Protein AF-A0AA88YNA5-F1 (afdb_monomer)

pLDDT: mean 71.77, std 23.87, range [19.94, 98.62]

Organism: Pinctada imbricata (NCBI:txid66713)

Structure (mmCIF, N/CA/C/O backbone):
data_AF-A0AA88YNA5-F1
#
_entry.id   AF-A0AA88YNA5-F1
#
loop_
_atom_site.group_PDB
_atom_site.id
_atom_site.type_symbol
_atom_site.label_atom_id
_atom_site.label_alt_id
_atom_site.label_comp_id
_atom_site.label_asym_id
_atom_site.label_entity_id
_atom_site.label_seq_id
_atom_site.pdbx_PDB_ins_code
_atom_site.Cartn_x
_atom_site.Cartn_y
_atom_site.Cartn_z
_atom_site.occupancy
_atom_site.B_iso_or_equiv
_atom_site.auth_seq_id
_atom_site.auth_comp_id
_atom_site.auth_asym_id
_atom_site.auth_atom_id
_atom_site.pdbx_PDB_model_num
ATOM 1 N N . MET A 1 1 ? 11.131 -9.765 -14.349 1.00 82.31 1 MET A N 1
ATOM 2 C CA . MET A 1 1 ? 10.048 -9.522 -15.339 1.00 82.31 1 MET A CA 1
ATOM 3 C C . MET A 1 1 ? 10.168 -10.307 -16.651 1.00 82.31 1 MET A C 1
ATOM 5 O O . MET A 1 1 ? 9.133 -10.690 -17.174 1.00 82.31 1 MET A O 1
ATOM 9 N N . THR A 1 2 ? 11.367 -10.579 -17.189 1.00 85.88 2 THR A N 1
ATOM 10 C CA . THR A 1 2 ? 11.556 -11.360 -18.441 1.00 85.88 2 THR A CA 1
ATOM 11 C C . THR A 1 2 ? 11.736 -12.868 -18.242 1.00 85.88 2 THR A C 1
ATOM 13 O O . THR A 1 2 ? 11.937 -13.587 -19.220 1.00 85.88 2 THR A O 1
ATOM 16 N N . GLY A 1 3 ? 11.800 -13.347 -16.989 1.00 83.00 3 GLY A N 1
ATOM 17 C CA . GLY A 1 3 ? 12.054 -14.764 -16.680 1.00 83.00 3 GLY A CA 1
ATOM 18 C C . GLY A 1 3 ? 13.439 -15.257 -17.119 1.00 83.00 3 GLY A C 1
ATOM 19 O O . GLY A 1 3 ? 13.710 -16.460 -17.133 1.00 83.00 3 GLY A O 1
ATOM 20 N N . ARG A 1 4 ? 14.334 -14.334 -17.484 1.00 85.88 4 ARG A N 1
ATOM 21 C CA . ARG A 1 4 ? 15.677 -14.601 -18.005 1.00 85.88 4 ARG A CA 1
ATOM 22 C C . ARG A 1 4 ? 16.728 -13.975 -17.102 1.00 85.88 4 ARG A C 1
ATOM 24 O O . ARG A 1 4 ? 16.476 -12.987 -16.419 1.00 85.88 4 ARG A O 1
ATOM 31 N N . TYR A 1 5 ? 17.928 -14.548 -17.121 1.00 88.12 5 TYR A N 1
ATOM 32 C CA . TYR A 1 5 ? 19.068 -13.940 -16.445 1.00 88.12 5 TYR A CA 1
ATOM 33 C C . TYR A 1 5 ? 19.431 -12.586 -17.080 1.00 88.12 5 TYR A C 1
ATOM 35 O O . TYR A 1 5 ? 19.379 -12.483 -18.309 1.00 88.12 5 TYR A O 1
ATOM 43 N N . PRO A 1 6 ? 19.893 -11.590 -16.298 1.00 88.19 6 PRO A N 1
ATOM 44 C CA . PRO A 1 6 ? 20.268 -10.277 -16.829 1.00 88.19 6 PRO A CA 1
ATOM 45 C C . PRO A 1 6 ? 21.300 -10.338 -17.965 1.00 88.19 6 PRO A C 1
ATOM 47 O O . PRO A 1 6 ? 21.154 -9.642 -18.965 1.00 88.19 6 PRO A O 1
ATOM 50 N N . HIS A 1 7 ? 22.277 -11.251 -17.887 1.00 92.75 7 HIS A N 1
ATOM 51 C CA . HIS A 1 7 ? 23.283 -11.435 -18.943 1.00 92.75 7 HIS A CA 1
ATOM 52 C C . HIS A 1 7 ? 22.719 -11.974 -20.268 1.00 92.75 7 HIS A C 1
ATOM 54 O O . HIS A 1 7 ? 23.361 -11.855 -21.304 1.00 92.75 7 HIS A O 1
ATOM 60 N N . LYS A 1 8 ? 21.519 -12.571 -20.263 1.00 93.81 8 LYS A N 1
ATOM 61 C CA . LYS A 1 8 ? 20.831 -13.024 -21.485 1.00 93.81 8 LYS A CA 1
ATOM 62 C C . LYS A 1 8 ? 20.034 -11.913 -22.164 1.00 93.81 8 LYS A C 1
ATOM 64 O O . LYS A 1 8 ? 19.585 -12.109 -23.287 1.00 93.81 8 LYS A O 1
ATOM 69 N N . VAL A 1 9 ? 19.843 -10.783 -21.485 1.00 92.56 9 VAL A N 1
ATOM 70 C CA . VAL A 1 9 ? 19.123 -9.613 -22.008 1.00 92.56 9 VAL A CA 1
ATOM 71 C C . VAL A 1 9 ? 20.016 -8.369 -22.090 1.00 92.56 9 VAL A C 1
ATOM 73 O O . VAL A 1 9 ? 19.511 -7.280 -22.328 1.00 92.56 9 VAL A O 1
ATOM 76 N N . GLY A 1 10 ? 21.332 -8.522 -21.889 1.00 93.50 10 GLY A N 1
ATOM 77 C CA . GLY A 1 10 ? 22.312 -7.435 -21.992 1.00 93.50 10 GLY A CA 1
ATOM 78 C C . GLY A 1 10 ? 22.381 -6.492 -20.784 1.00 93.50 10 GLY A C 1
ATOM 79 O O . GLY A 1 10 ? 22.943 -5.410 -20.899 1.00 93.50 10 GLY A O 1
ATOM 80 N N . LEU A 1 11 ? 21.829 -6.879 -19.627 1.00 93.75 11 LEU A N 1
ATOM 81 C CA . LEU A 1 11 ? 21.723 -6.035 -18.424 1.00 93.75 11 LEU A CA 1
ATOM 82 C C . LEU A 1 11 ? 22.537 -6.571 -17.233 1.00 93.75 11 LEU A C 1
ATOM 84 O O . LEU A 1 11 ? 22.141 -6.441 -16.080 1.00 93.75 11 LEU A O 1
ATOM 88 N N . GLN A 1 12 ? 23.676 -7.218 -17.488 1.00 93.00 12 GLN A N 1
ATOM 89 C CA . GLN A 1 12 ? 24.546 -7.762 -16.434 1.00 93.00 12 GLN A CA 1
ATOM 90 C C . GLN A 1 12 ? 25.317 -6.704 -15.628 1.00 93.00 12 GLN A C 1
ATOM 92 O O . GLN A 1 12 ? 25.790 -7.009 -14.534 1.00 93.00 12 GLN A O 1
ATOM 97 N N . HIS A 1 13 ? 25.497 -5.492 -16.162 1.00 90.81 13 HIS A N 1
ATOM 98 C CA . HIS A 1 13 ? 26.358 -4.480 -15.553 1.00 90.81 13 HIS A CA 1
ATOM 99 C C . HIS A 1 13 ? 25.554 -3.375 -14.868 1.00 90.81 13 HIS A C 1
ATOM 101 O O . HIS A 1 13 ? 24.982 -2.519 -15.539 1.00 90.81 13 HIS A O 1
ATOM 107 N N . LYS A 1 14 ? 25.603 -3.357 -13.528 1.00 89.19 14 LYS A N 1
ATOM 108 C CA . LYS A 1 14 ? 24.951 -2.353 -12.668 1.00 89.19 14 LYS A CA 1
ATOM 109 C C . LYS A 1 14 ? 23.457 -2.178 -13.001 1.00 89.19 14 LYS A C 1
ATOM 111 O O . LYS A 1 14 ? 22.834 -3.029 -13.627 1.00 89.19 14 LYS A O 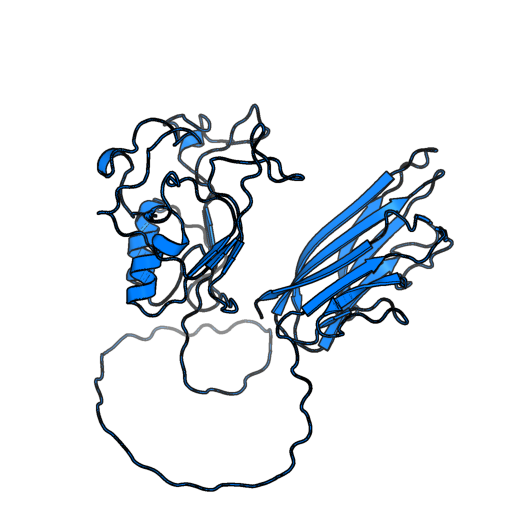1
ATOM 116 N N . THR A 1 15 ? 22.855 -1.118 -12.477 1.00 89.06 15 THR A N 1
ATOM 117 C CA . THR A 1 15 ? 21.469 -0.736 -12.751 1.00 89.06 15 THR A CA 1
ATOM 118 C C . THR A 1 15 ? 21.411 0.378 -13.786 1.00 89.06 15 THR A C 1
ATOM 120 O O . THR A 1 15 ? 22.372 1.129 -13.936 1.00 89.06 15 THR A O 1
ATOM 123 N N . ILE A 1 16 ? 20.257 0.528 -14.434 1.00 88.88 16 ILE A N 1
ATOM 124 C CA . ILE A 1 16 ? 19.986 1.626 -15.365 1.00 88.88 16 ILE A CA 1
ATOM 125 C C . ILE A 1 16 ? 19.917 2.944 -14.578 1.00 88.88 16 ILE A C 1
ATOM 127 O O . ILE A 1 16 ? 19.168 3.046 -13.606 1.00 88.88 16 ILE A O 1
ATOM 131 N N . SER A 1 17 ? 20.707 3.939 -14.968 1.00 83.75 17 SER A N 1
ATOM 132 C CA . SER A 1 17 ? 20.627 5.306 -14.437 1.00 83.75 17 SER A CA 1
ATOM 133 C C . SER A 1 17 ? 19.613 6.142 -15.219 1.00 83.75 17 SER A C 1
ATOM 135 O O . SER A 1 17 ? 19.365 5.877 -16.391 1.00 83.75 17 SER A O 1
ATOM 137 N N . ALA A 1 18 ? 19.096 7.202 -14.594 1.00 77.69 18 ALA A N 1
ATOM 138 C CA . ALA A 1 18 ? 18.082 8.098 -15.165 1.00 77.69 18 ALA A CA 1
ATOM 139 C C . ALA A 1 18 ? 18.404 8.611 -16.581 1.00 77.69 18 ALA A C 1
ATOM 141 O O . ALA A 1 18 ? 17.527 8.725 -17.427 1.00 77.69 18 ALA A O 1
ATOM 142 N N . THR A 1 19 ? 19.675 8.932 -16.821 1.00 80.75 19 THR A N 1
ATOM 143 C CA . THR A 1 19 ? 20.163 9.553 -18.059 1.00 80.75 19 THR A CA 1
ATOM 144 C C . THR A 1 19 ? 20.661 8.541 -19.090 1.00 80.75 19 THR A C 1
ATOM 146 O O . THR A 1 19 ? 21.131 8.933 -20.155 1.00 80.75 19 THR A O 1
ATOM 149 N N . GLN A 1 20 ? 20.607 7.241 -18.787 1.00 83.12 20 GLN A N 1
ATOM 150 C CA . GLN A 1 20 ? 21.076 6.208 -19.703 1.00 83.12 20 GLN A CA 1
ATOM 151 C C . GLN A 1 20 ? 19.953 5.781 -20.654 1.00 83.12 20 GLN A C 1
ATOM 153 O O . GLN A 1 20 ? 18.874 5.417 -20.184 1.00 83.12 20 GLN A O 1
ATOM 158 N N . PRO A 1 21 ? 20.210 5.693 -21.971 1.00 89.31 21 PRO A N 1
ATOM 159 C CA . PRO A 1 21 ? 19.265 5.130 -22.932 1.00 89.31 21 PRO A CA 1
ATOM 160 C C . PRO A 1 21 ? 19.274 3.588 -22.904 1.00 89.31 21 PRO A C 1
ATOM 162 O O . PRO A 1 21 ? 19.193 2.933 -23.941 1.00 89.31 21 PRO A O 1
ATOM 165 N N . ASN A 1 22 ? 19.400 2.998 -21.712 1.00 90.06 22 ASN A N 1
ATOM 166 C CA . ASN A 1 22 ? 19.421 1.554 -21.501 1.00 90.06 22 ASN A CA 1
ATOM 167 C C . ASN A 1 22 ? 18.047 1.088 -21.019 1.00 90.06 22 ASN A C 1
ATOM 169 O O . ASN A 1 22 ? 17.385 1.757 -20.227 1.00 90.06 22 ASN A O 1
ATOM 173 N N . TYR A 1 23 ? 17.625 -0.085 -21.476 1.00 93.44 23 TYR A N 1
ATOM 174 C CA . TYR A 1 23 ? 16.311 -0.643 -21.178 1.00 93.44 23 TYR A CA 1
ATOM 175 C C . TYR A 1 23 ? 16.306 -2.151 -21.395 1.00 93.44 23 TYR A C 1
ATOM 177 O O . TYR A 1 23 ? 17.190 -2.701 -22.051 1.00 93.44 23 TYR A O 1
ATOM 185 N N . VAL A 1 24 ? 15.292 -2.838 -20.866 1.00 94.00 24 VAL A N 1
ATOM 186 C CA . VAL A 1 24 ? 15.039 -4.233 -21.250 1.00 94.00 24 VAL A CA 1
ATOM 187 C C . VAL A 1 24 ? 14.653 -4.265 -22.733 1.00 94.00 24 VAL A C 1
ATOM 189 O O . VAL A 1 24 ? 13.604 -3.696 -23.059 1.00 94.00 24 VAL A O 1
ATOM 192 N N . PRO A 1 25 ? 15.422 -4.937 -23.619 1.00 94.50 25 PRO A N 1
ATOM 193 C CA . PRO A 1 25 ? 15.173 -4.905 -25.059 1.00 94.50 25 PRO A CA 1
ATOM 194 C C . PRO A 1 25 ? 13.739 -5.300 -25.424 1.00 94.50 25 PRO A C 1
ATOM 196 O O . PRO A 1 25 ? 13.172 -6.222 -24.831 1.00 94.50 25 PRO A O 1
ATOM 199 N N . LEU A 1 26 ? 13.161 -4.606 -26.408 1.00 92.88 26 LEU A N 1
ATOM 200 C CA . LEU A 1 26 ? 11.749 -4.736 -26.794 1.00 92.88 26 LEU A CA 1
ATOM 201 C C . LEU A 1 26 ? 11.378 -6.132 -27.316 1.00 92.88 26 LEU A C 1
ATOM 203 O O . LEU A 1 26 ? 10.234 -6.549 -27.180 1.00 92.88 26 LEU A O 1
ATOM 207 N N . GLN A 1 27 ? 12.351 -6.883 -27.839 1.00 94.12 27 GLN A N 1
ATOM 208 C CA . GLN A 1 27 ? 12.170 -8.275 -28.271 1.00 94.12 27 GLN A CA 1
ATOM 209 C C . GLN A 1 27 ? 11.846 -9.248 -27.123 1.00 94.12 27 GLN A C 1
ATOM 211 O O . GLN A 1 27 ? 11.464 -10.390 -27.371 1.00 94.12 27 GLN A O 1
ATOM 216 N N . PHE A 1 28 ? 12.052 -8.841 -25.864 1.00 92.81 28 PHE A N 1
ATOM 217 C CA . PHE A 1 28 ? 11.718 -9.657 -24.703 1.00 92.81 28 PHE A CA 1
ATOM 218 C C . PHE A 1 28 ? 10.380 -9.225 -24.116 1.00 92.81 28 PHE A C 1
ATOM 220 O O . PHE A 1 28 ? 10.262 -8.169 -23.481 1.00 92.81 28 PHE A O 1
ATOM 227 N N . ASP A 1 29 ? 9.395 -10.105 -24.270 1.00 90.00 29 ASP A N 1
ATOM 228 C CA . ASP A 1 29 ? 8.111 -9.968 -23.601 1.00 90.00 29 ASP A CA 1
ATOM 229 C C . ASP A 1 29 ? 8.288 -10.004 -22.081 1.00 90.00 29 ASP A C 1
ATOM 231 O O . ASP A 1 29 ? 9.020 -10.832 -21.520 1.00 90.00 29 ASP A O 1
ATOM 235 N N . LEU A 1 30 ? 7.587 -9.094 -21.411 1.00 90.00 30 LEU A N 1
ATOM 236 C CA . LEU A 1 30 ? 7.495 -9.076 -19.961 1.00 90.00 30 LEU A CA 1
ATOM 237 C C . LEU A 1 30 ? 6.310 -9.933 -19.516 1.00 90.00 30 LEU A C 1
ATOM 239 O O . LEU A 1 30 ? 5.348 -10.128 -20.257 1.00 90.00 30 LEU A O 1
ATOM 243 N N . LEU A 1 31 ? 6.375 -10.422 -18.282 1.00 84.75 31 LEU A N 1
ATOM 244 C CA . LEU A 1 31 ? 5.288 -11.164 -17.651 1.00 84.75 31 LEU A CA 1
ATOM 245 C C . LEU A 1 31 ? 3.887 -10.532 -17.820 1.00 84.75 31 LEU A C 1
ATOM 247 O O . LEU A 1 31 ? 3.013 -11.272 -18.259 1.00 84.75 31 LEU A O 1
ATOM 251 N N . PRO A 1 32 ? 3.638 -9.227 -17.578 1.00 84.75 32 PRO A N 1
ATOM 252 C CA . PRO A 1 32 ? 2.300 -8.645 -17.759 1.00 84.75 32 PRO A CA 1
ATOM 253 C C . PRO A 1 32 ? 1.748 -8.818 -19.181 1.00 84.75 32 PRO A C 1
ATOM 255 O O . PRO A 1 32 ? 0.600 -9.214 -19.340 1.00 84.75 32 PRO A O 1
ATOM 258 N N . LYS A 1 33 ? 2.577 -8.681 -20.225 1.00 87.50 33 LYS A N 1
ATOM 259 C CA . LYS A 1 33 ? 2.150 -8.958 -21.606 1.00 87.50 33 LYS A CA 1
ATOM 260 C C . LYS A 1 33 ? 1.693 -10.411 -21.783 1.00 87.50 33 LYS A C 1
ATOM 262 O O . LYS A 1 33 ? 0.668 -10.659 -22.407 1.00 87.50 33 LYS A O 1
ATOM 267 N N . LYS A 1 34 ? 2.420 -11.366 -21.194 1.00 83.94 34 LYS A N 1
ATOM 268 C CA . LYS A 1 34 ? 2.045 -12.790 -21.223 1.00 83.94 34 LYS A CA 1
ATOM 269 C C . LYS A 1 34 ? 0.792 -13.102 -20.410 1.00 83.94 34 LYS A C 1
ATOM 271 O O . LYS A 1 34 ? 0.030 -13.973 -20.803 1.00 83.94 34 LYS A O 1
ATOM 276 N N . LEU A 1 35 ? 0.554 -12.388 -19.315 1.00 78.25 35 LEU A N 1
ATOM 277 C CA . LEU A 1 35 ? -0.689 -12.502 -18.550 1.00 78.25 35 LEU A CA 1
ATOM 278 C C . LEU A 1 35 ? -1.876 -11.918 -19.324 1.00 78.25 35 LEU A C 1
ATOM 280 O O . LEU A 1 35 ? -2.947 -12.514 -19.348 1.00 78.25 35 LEU A O 1
ATOM 284 N N . LYS A 1 36 ? -1.681 -10.799 -20.023 1.00 77.81 36 LYS A N 1
ATOM 285 C CA . LYS A 1 36 ? -2.708 -10.190 -20.872 1.00 77.81 36 LYS A CA 1
ATOM 286 C C . LYS A 1 36 ? -3.134 -11.108 -22.022 1.00 77.81 36 LYS A C 1
ATOM 288 O O . LYS A 1 36 ? -4.320 -11.216 -22.303 1.00 77.81 36 LYS A O 1
ATOM 293 N N . GLU A 1 37 ? -2.195 -11.857 -22.611 1.00 84.44 37 GLU A N 1
ATOM 294 C CA . GLU A 1 37 ? -2.486 -12.944 -23.571 1.00 84.44 37 GLU A CA 1
ATOM 295 C C . GLU A 1 37 ? -3.365 -14.065 -22.966 1.00 84.44 37 GLU A C 1
ATOM 297 O O . GLU A 1 37 ? -3.953 -14.847 -23.706 1.00 84.44 37 GLU A O 1
ATOM 302 N N . GLN A 1 38 ? -3.459 -14.156 -21.634 1.00 77.81 38 GLN A N 1
ATOM 303 C CA . GLN A 1 38 ? -4.316 -15.086 -20.885 1.00 77.81 38 GLN A CA 1
ATOM 304 C C . GLN A 1 38 ? -5.542 -14.388 -20.255 1.00 77.81 38 GLN A C 1
ATOM 306 O O . GLN A 1 38 ? -6.138 -14.919 -19.318 1.00 77.81 38 GLN A O 1
ATOM 311 N N . ASN A 1 39 ? -5.924 -13.209 -20.764 1.00 77.75 39 ASN A N 1
ATOM 312 C CA . ASN A 1 39 ? -7.068 -12.402 -20.315 1.00 77.75 39 ASN A CA 1
ATOM 313 C C . ASN A 1 39 ? -6.979 -11.880 -18.869 1.00 77.75 39 ASN A C 1
ATOM 315 O O . ASN A 1 39 ? -8.001 -11.662 -18.221 1.00 77.75 39 ASN A O 1
ATOM 319 N N . TYR A 1 40 ? -5.770 -11.663 -18.350 1.00 69.44 40 TYR A N 1
ATOM 320 C CA . TYR A 1 40 ? -5.595 -10.921 -17.100 1.00 69.44 40 TYR A CA 1
ATOM 321 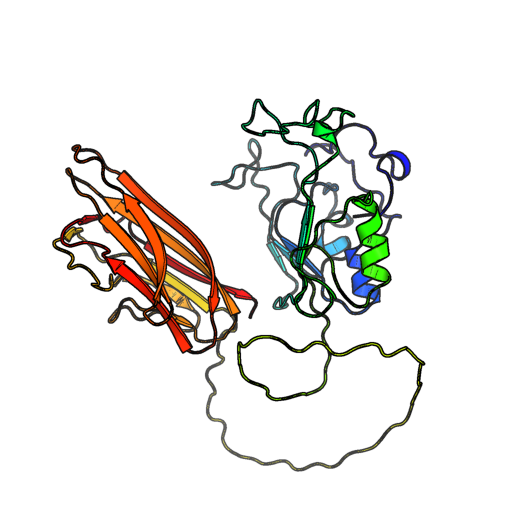C C . TYR A 1 40 ? -5.612 -9.416 -17.352 1.00 69.44 40 TYR A C 1
ATOM 323 O O . TYR A 1 40 ? -4.996 -8.938 -18.307 1.00 69.44 40 TYR A O 1
ATOM 331 N N . THR A 1 41 ? -6.222 -8.673 -16.430 1.00 70.81 41 THR A N 1
ATOM 332 C CA . THR A 1 41 ? -5.983 -7.232 -16.293 1.00 70.81 41 THR A CA 1
ATOM 333 C C . THR A 1 41 ? -4.761 -7.019 -15.409 1.00 70.81 41 THR A C 1
ATOM 335 O O . THR A 1 41 ? -4.621 -7.634 -14.349 1.00 70.81 41 THR A O 1
ATOM 338 N N . THR A 1 42 ? -3.842 -6.179 -15.864 1.00 72.00 42 THR A N 1
ATOM 339 C CA . THR A 1 42 ? -2.484 -6.088 -15.332 1.00 72.00 42 THR A CA 1
ATOM 340 C C . THR A 1 42 ? -2.188 -4.686 -14.835 1.00 72.00 42 THR A C 1
ATOM 342 O O . THR A 1 42 ? -2.329 -3.707 -15.558 1.00 72.00 42 THR A O 1
ATOM 345 N N . HIS A 1 43 ? -1.720 -4.565 -13.597 1.00 73.25 43 HIS A N 1
ATOM 346 C CA . HIS A 1 43 ? -1.480 -3.257 -12.997 1.00 73.25 43 HIS A CA 1
ATOM 347 C C . HIS A 1 43 ? -0.164 -3.232 -12.241 1.00 73.25 43 HIS A C 1
ATOM 349 O O . HIS A 1 43 ? 0.233 -4.222 -11.623 1.00 73.25 43 HIS A O 1
ATOM 355 N N . MET A 1 44 ? 0.507 -2.087 -12.269 1.00 73.88 44 MET A N 1
ATOM 356 C CA . MET A 1 44 ? 1.776 -1.907 -11.582 1.00 73.88 44 MET A CA 1
ATOM 357 C C . MET A 1 44 ? 1.754 -0.679 -10.678 1.00 73.88 44 MET A C 1
ATOM 359 O O . MET A 1 44 ? 1.388 0.414 -11.100 1.00 73.88 44 MET A O 1
ATOM 363 N N . ILE A 1 45 ? 2.200 -0.866 -9.436 1.00 73.56 45 ILE A N 1
ATOM 364 C CA . ILE A 1 45 ? 2.333 0.204 -8.450 1.00 73.56 45 ILE A CA 1
ATOM 365 C C . ILE A 1 45 ? 3.786 0.278 -7.976 1.00 73.56 45 ILE A C 1
ATOM 367 O O . ILE A 1 45 ? 4.389 -0.740 -7.628 1.00 73.56 45 ILE A O 1
ATOM 371 N N . GLY A 1 46 ? 4.336 1.489 -7.944 1.00 73.31 46 GLY A N 1
ATOM 372 C CA . GLY A 1 46 ? 5.669 1.791 -7.440 1.00 73.31 46 GLY A CA 1
ATOM 373 C C . GLY A 1 46 ? 6.749 1.799 -8.520 1.00 73.31 46 GLY A C 1
ATOM 374 O O . GLY A 1 46 ? 6.570 2.322 -9.616 1.00 73.31 46 GLY A O 1
ATOM 375 N N . LYS A 1 47 ? 7.917 1.263 -8.176 1.00 80.75 47 LYS A N 1
ATOM 376 C CA . LYS A 1 47 ? 9.157 1.415 -8.940 1.00 80.75 47 LYS A CA 1
ATOM 377 C C . LYS A 1 47 ? 9.198 0.572 -10.222 1.00 80.75 47 LYS A C 1
ATOM 379 O O . LYS A 1 47 ? 9.146 -0.653 -10.136 1.00 80.75 47 LYS A O 1
ATOM 384 N N . TRP A 1 48 ? 9.443 1.196 -11.378 1.00 87.38 48 TRP A N 1
ATOM 385 C CA . TRP A 1 48 ? 9.671 0.507 -12.663 1.00 87.38 48 TRP A CA 1
ATOM 386 C C . TRP A 1 48 ? 11.108 -0.002 -12.851 1.00 87.38 48 TRP A C 1
ATOM 388 O O . TRP A 1 48 ? 11.369 -1.202 -12.818 1.00 87.38 48 TRP A O 1
ATOM 398 N N . HIS A 1 49 ? 12.055 0.915 -13.058 1.00 91.81 49 HIS A N 1
ATOM 399 C CA . HIS A 1 49 ? 13.494 0.685 -13.222 1.00 91.81 49 HIS A CA 1
ATOM 400 C C . HIS A 1 49 ? 13.927 -0.279 -14.344 1.00 91.81 49 HIS A C 1
ATOM 402 O O . HIS A 1 49 ? 15.010 -0.859 -14.271 1.00 91.81 49 HIS A O 1
ATOM 408 N N . LEU A 1 50 ? 13.129 -0.423 -15.411 1.00 93.38 50 LEU A N 1
ATOM 409 C CA . LEU A 1 50 ? 13.473 -1.239 -16.594 1.00 93.38 50 LEU A CA 1
ATOM 410 C C . LEU A 1 50 ? 13.773 -0.417 -17.862 1.00 93.38 50 LEU A C 1
ATOM 412 O O . LEU A 1 50 ? 13.904 -0.987 -18.950 1.00 93.38 50 LEU A O 1
ATOM 416 N N . GLY A 1 51 ? 13.942 0.898 -17.697 1.00 89.31 51 GLY A N 1
ATOM 417 C CA . GLY A 1 51 ? 14.239 1.868 -18.752 1.00 89.31 51 GLY A CA 1
ATOM 418 C C . GLY A 1 51 ? 12.995 2.621 -19.225 1.00 89.31 51 GLY A C 1
ATOM 419 O O . GLY A 1 51 ? 11.909 2.054 -19.280 1.00 89.31 51 GLY A O 1
ATOM 420 N N . PHE A 1 52 ? 13.152 3.914 -19.516 1.00 87.75 52 PHE A N 1
ATOM 421 C CA . PHE A 1 52 ? 12.035 4.831 -19.800 1.00 87.75 52 PHE A CA 1
ATOM 422 C C . PHE A 1 52 ? 12.424 5.994 -20.731 1.00 87.75 52 PHE A C 1
ATOM 424 O O . PHE A 1 52 ? 11.719 6.993 -20.814 1.00 87.75 52 PHE A O 1
ATOM 431 N N . CYS A 1 53 ? 13.543 5.887 -21.456 1.00 84.25 53 CYS A N 1
ATOM 432 C CA . CYS A 1 53 ? 14.012 6.947 -22.359 1.00 84.25 53 CYS A CA 1
ATOM 433 C C . CYS A 1 53 ? 13.127 7.148 -23.610 1.00 84.25 53 CYS A C 1
ATOM 435 O O . CYS A 1 53 ? 13.412 8.014 -24.430 1.00 84.25 53 CYS A O 1
ATOM 437 N N . ASN A 1 54 ? 12.084 6.333 -23.777 1.00 83.88 54 ASN A N 1
ATOM 438 C CA . ASN A 1 54 ? 11.067 6.409 -24.820 1.00 83.88 54 ASN A CA 1
ATOM 439 C C . ASN A 1 54 ? 9.754 5.850 -24.243 1.00 83.88 54 ASN A C 1
ATOM 441 O O . ASN A 1 54 ? 9.792 4.901 -23.458 1.00 83.88 54 ASN A O 1
ATOM 445 N N . THR A 1 55 ? 8.612 6.404 -24.651 1.00 82.62 55 THR A N 1
ATOM 446 C CA . THR A 1 55 ? 7.269 5.937 -24.290 1.00 82.62 55 THR A CA 1
ATOM 447 C C . THR A 1 55 ? 7.094 4.432 -24.492 1.00 82.62 55 THR A C 1
ATOM 449 O O . THR A 1 55 ? 6.597 3.778 -23.591 1.00 82.62 55 THR A O 1
ATOM 452 N N . SER A 1 56 ? 7.614 3.828 -25.571 1.00 87.38 56 SER A N 1
ATOM 453 C CA . SER A 1 56 ? 7.509 2.368 -25.798 1.00 87.38 56 SER A CA 1
ATOM 454 C C . SER A 1 56 ? 8.186 1.498 -24.722 1.00 87.38 56 SER A C 1
ATOM 456 O O . SER A 1 56 ? 8.100 0.271 -24.754 1.00 87.38 56 SER A O 1
ATOM 458 N N . LEU A 1 57 ? 8.925 2.112 -23.795 1.00 88.88 57 LEU A N 1
ATOM 459 C CA . LEU A 1 57 ? 9.634 1.453 -22.703 1.00 88.88 57 LEU A CA 1
ATOM 460 C C . LEU A 1 57 ? 8.909 1.588 -21.357 1.00 88.88 57 LEU A C 1
ATOM 462 O O . LEU A 1 57 ? 9.331 0.943 -20.396 1.00 88.88 57 LEU A O 1
ATOM 466 N N . THR A 1 58 ? 7.851 2.398 -21.273 1.00 88.00 58 THR A N 1
ATOM 467 C CA . THR A 1 58 ? 7.092 2.615 -20.036 1.00 88.00 58 THR A CA 1
ATOM 468 C C . THR A 1 58 ? 6.239 1.388 -19.687 1.00 88.00 58 THR A C 1
ATOM 470 O O . THR A 1 58 ? 5.992 0.534 -20.543 1.00 88.00 58 THR A O 1
ATOM 473 N N . PRO A 1 59 ? 5.786 1.248 -18.428 1.00 88.06 59 PRO A N 1
ATOM 474 C CA . PRO A 1 59 ? 5.029 0.079 -17.983 1.00 88.06 59 PRO A CA 1
ATOM 475 C C . PRO A 1 59 ? 3.790 -0.221 -18.838 1.00 88.06 59 PRO A C 1
ATOM 477 O O . PRO A 1 59 ? 3.559 -1.383 -19.184 1.00 88.06 59 PRO A O 1
ATOM 480 N N . THR A 1 60 ? 3.032 0.813 -19.216 1.00 87.75 60 THR A N 1
ATOM 481 C CA . THR A 1 60 ? 1.783 0.677 -19.981 1.00 87.75 60 THR A CA 1
ATOM 482 C C . THR A 1 60 ? 2.016 0.180 -21.408 1.00 87.75 60 THR A C 1
ATOM 484 O O . THR A 1 60 ? 1.306 -0.698 -21.891 1.00 87.75 60 THR A O 1
ATOM 487 N N . GLU A 1 61 ? 3.101 0.616 -22.047 1.00 91.88 61 GLU A N 1
ATOM 488 C CA . GLU A 1 61 ? 3.523 0.119 -23.365 1.00 91.88 61 GLU A CA 1
ATOM 489 C C . GLU A 1 61 ? 4.213 -1.257 -23.300 1.00 91.88 61 GLU A C 1
ATOM 491 O O . GLU A 1 61 ? 4.471 -1.907 -24.316 1.00 91.88 61 GLU A O 1
ATOM 496 N N . ARG A 1 62 ? 4.522 -1.741 -22.091 1.00 93.00 62 ARG A N 1
ATOM 497 C CA . ARG A 1 62 ? 5.221 -3.013 -21.850 1.00 93.00 62 ARG A CA 1
ATOM 498 C C . ARG A 1 62 ? 4.335 -4.103 -21.253 1.00 93.00 62 ARG A C 1
ATOM 500 O O . ARG A 1 62 ? 4.842 -5.150 -20.836 1.00 93.00 62 ARG A O 1
ATOM 507 N N . GLY A 1 63 ? 3.023 -3.894 -21.313 1.00 88.50 63 GLY A N 1
ATOM 508 C CA . GLY A 1 63 ? 2.009 -4.911 -21.075 1.00 88.50 63 GLY A CA 1
ATOM 509 C C . GLY A 1 63 ? 1.129 -4.672 -19.860 1.00 88.50 63 GLY A C 1
ATOM 510 O O . GLY A 1 63 ? 0.256 -5.502 -19.661 1.00 88.50 63 GLY A O 1
ATOM 511 N N . PHE A 1 64 ? 1.346 -3.604 -19.081 1.00 84.75 64 PHE A N 1
ATOM 512 C CA . PHE A 1 64 ? 0.436 -3.210 -18.002 1.00 84.75 64 PHE A CA 1
ATOM 513 C C . PHE A 1 64 ? -0.739 -2.377 -18.535 1.00 84.75 64 PHE A C 1
ATOM 515 O O . PHE A 1 64 ? -0.563 -1.525 -19.398 1.00 84.75 64 PHE A O 1
ATOM 522 N N . ASP A 1 65 ? -1.937 -2.584 -18.002 1.00 77.50 65 ASP A N 1
ATOM 523 C CA . ASP A 1 65 ? -3.125 -1.780 -18.301 1.00 77.50 65 ASP A CA 1
ATOM 524 C C . ASP A 1 65 ? -3.143 -0.461 -17.513 1.00 77.50 65 ASP A C 1
ATOM 526 O O . ASP A 1 65 ? -3.615 0.556 -18.025 1.00 77.50 65 ASP A O 1
ATOM 530 N N . SER A 1 66 ? -2.576 -0.439 -16.299 1.00 72.25 66 SER A N 1
ATOM 531 C CA . SER A 1 66 ? -2.343 0.806 -15.558 1.00 72.25 66 SER A CA 1
ATOM 532 C C . SER A 1 66 ? -1.027 0.831 -14.779 1.00 72.25 66 SER A C 1
ATOM 534 O O . SER A 1 66 ? -0.471 -0.208 -14.398 1.00 72.25 66 SER A O 1
ATOM 536 N N . PHE A 1 67 ? -0.539 2.047 -14.527 1.00 73.62 67 PHE A N 1
ATOM 537 C CA . PHE A 1 67 ? 0.656 2.304 -13.734 1.00 73.62 67 PHE A CA 1
ATOM 538 C C . PHE A 1 67 ? 0.480 3.497 -12.789 1.00 73.62 67 PHE A C 1
ATOM 540 O O . PHE A 1 67 ? -0.021 4.554 -13.177 1.00 73.62 67 PHE A O 1
ATOM 547 N N . PHE A 1 68 ? 0.944 3.336 -11.552 1.00 74.75 68 PHE A N 1
ATOM 548 C CA . PHE A 1 68 ? 1.028 4.408 -10.564 1.00 74.75 68 PHE A CA 1
ATOM 549 C C . PHE A 1 68 ? 2.346 4.310 -9.799 1.00 74.75 68 PHE A C 1
ATOM 551 O O . PHE A 1 68 ? 2.552 3.369 -9.034 1.00 74.75 68 PHE A O 1
ATOM 558 N N . GLY A 1 69 ? 3.259 5.256 -9.993 1.00 73.75 69 GLY A N 1
ATOM 559 C CA . GLY A 1 69 ? 4.569 5.216 -9.348 1.00 73.75 69 GLY A CA 1
ATOM 560 C C . GLY A 1 69 ? 5.620 5.993 -10.120 1.00 73.75 69 GLY A C 1
ATOM 561 O O . GLY A 1 69 ? 5.315 7.011 -10.727 1.00 73.75 69 GLY A O 1
ATOM 562 N N . PHE A 1 70 ? 6.855 5.502 -10.114 1.00 77.44 70 PHE A N 1
ATOM 563 C CA . PHE A 1 70 ? 8.000 6.212 -10.680 1.00 77.44 70 PHE A CA 1
ATOM 564 C C . PHE A 1 70 ? 8.858 5.312 -11.559 1.00 77.44 70 PHE A C 1
ATOM 566 O O . PHE A 1 70 ? 8.936 4.089 -11.368 1.00 77.44 70 PHE A O 1
ATOM 573 N N . TYR A 1 71 ? 9.518 5.908 -12.551 1.00 82.56 71 TYR A N 1
ATOM 574 C CA . TYR A 1 71 ? 10.251 5.135 -13.543 1.00 82.56 71 TYR A CA 1
ATOM 575 C C . TYR A 1 71 ? 11.675 4.763 -13.107 1.00 82.56 71 TYR A C 1
ATOM 577 O O . TYR A 1 71 ? 12.209 3.732 -13.532 1.00 82.56 71 TYR A O 1
ATOM 585 N N . ASN A 1 72 ? 12.295 5.580 -12.261 1.00 82.44 72 ASN A N 1
ATOM 586 C CA . ASN A 1 72 ? 13.712 5.497 -11.918 1.00 82.44 72 ASN A CA 1
ATOM 587 C C . ASN A 1 72 ? 14.070 4.428 -10.863 1.00 82.44 72 ASN A C 1
ATOM 589 O O . ASN A 1 72 ? 13.261 3.623 -10.406 1.00 82.44 72 ASN A O 1
ATOM 593 N N . GLY A 1 73 ? 15.346 4.407 -10.470 1.00 78.81 73 GLY A N 1
ATOM 594 C CA . GLY A 1 73 ? 15.919 3.528 -9.456 1.00 78.81 73 GLY A CA 1
ATOM 595 C C . GLY A 1 73 ? 15.494 3.813 -8.014 1.00 78.81 73 GLY A C 1
ATOM 596 O O . GLY A 1 73 ? 15.744 2.979 -7.138 1.00 78.81 73 GLY A O 1
ATOM 597 N N . GLY A 1 74 ? 14.864 4.953 -7.770 1.00 78.69 74 GLY A N 1
ATOM 598 C CA . GLY A 1 74 ? 14.422 5.441 -6.470 1.00 78.69 74 GLY A CA 1
ATOM 599 C C . GLY A 1 74 ? 14.028 6.910 -6.582 1.00 78.69 74 GLY A C 1
ATOM 600 O O . GLY A 1 74 ? 14.331 7.547 -7.589 1.00 78.69 74 GLY A O 1
ATOM 601 N N . GLU A 1 75 ? 13.397 7.420 -5.537 1.00 75.75 75 GLU A N 1
ATOM 602 C CA . GLU A 1 75 ? 13.014 8.819 -5.357 1.00 75.75 75 GLU A CA 1
ATOM 603 C C . GLU A 1 75 ? 12.934 9.124 -3.854 1.00 75.75 75 GLU A C 1
ATOM 605 O O . GLU A 1 75 ? 13.054 8.219 -3.018 1.00 75.75 75 GLU A O 1
ATOM 610 N N . ASP A 1 76 ? 12.775 10.394 -3.511 1.00 71.94 76 ASP A N 1
ATOM 611 C CA . ASP A 1 76 ? 12.459 10.830 -2.159 1.00 71.94 76 ASP A CA 1
ATOM 612 C C . ASP A 1 76 ? 11.001 10.503 -1.803 1.00 71.94 76 ASP A C 1
ATOM 614 O O . ASP A 1 76 ? 10.073 10.694 -2.588 1.00 71.94 76 ASP A O 1
ATOM 618 N N . TYR A 1 77 ? 10.801 10.004 -0.586 1.00 66.06 77 TYR A N 1
ATOM 619 C CA . TYR A 1 77 ? 9.510 9.488 -0.136 1.00 66.06 77 TYR A CA 1
ATOM 620 C C . TYR A 1 77 ? 8.434 10.569 0.031 1.00 66.06 77 TYR A C 1
ATOM 622 O O . TYR A 1 77 ? 7.252 10.237 -0.019 1.00 66.06 77 TYR A O 1
ATOM 630 N N . TYR A 1 78 ? 8.806 11.833 0.241 1.00 62.19 78 TYR A N 1
ATOM 631 C CA . TYR A 1 78 ? 7.863 12.915 0.519 1.00 62.19 78 TYR A CA 1
ATOM 632 C C . TYR A 1 78 ? 7.525 13.707 -0.735 1.00 62.19 78 TYR A C 1
ATOM 634 O O . TYR A 1 78 ? 6.351 13.924 -1.027 1.00 62.19 78 TYR A O 1
ATOM 642 N N . ASN A 1 79 ? 8.544 14.144 -1.474 1.00 69.94 79 ASN A N 1
ATOM 643 C CA . ASN A 1 79 ? 8.340 15.018 -2.628 1.00 69.94 79 ASN A CA 1
ATOM 644 C C . ASN A 1 79 ? 8.346 14.268 -3.974 1.00 69.94 79 ASN A C 1
ATOM 646 O O . ASN A 1 79 ? 7.951 14.851 -4.986 1.00 69.94 79 ASN A O 1
ATOM 650 N N . GLN A 1 80 ? 8.692 12.972 -3.977 1.00 72.00 80 GLN A N 1
ATOM 651 C CA . GLN A 1 80 ? 8.737 12.119 -5.173 1.00 72.00 80 GLN A CA 1
ATOM 652 C C . GLN A 1 80 ? 9.741 12.647 -6.223 1.00 72.00 80 GLN A C 1
ATOM 654 O O . GLN A 1 80 ? 9.489 12.656 -7.434 1.00 72.00 80 GLN A O 1
ATOM 659 N N . GLU A 1 81 ? 10.877 13.166 -5.743 1.00 68.88 81 GLU A N 1
ATOM 660 C CA . GLU A 1 81 ? 11.958 13.706 -6.569 1.00 68.88 81 GLU A CA 1
ATOM 661 C C . GLU A 1 81 ? 13.208 12.821 -6.555 1.00 68.88 81 GLU A C 1
ATOM 663 O O . GLU A 1 81 ? 13.534 12.142 -5.580 1.00 68.88 81 GLU A O 1
ATOM 668 N N . ILE A 1 82 ? 13.973 12.880 -7.643 1.00 68.38 82 ILE A N 1
ATOM 669 C CA . ILE A 1 82 ? 15.332 12.351 -7.734 1.00 68.38 82 ILE A CA 1
ATOM 670 C C . ILE A 1 82 ? 16.260 13.422 -8.318 1.00 68.38 82 ILE A C 1
ATOM 672 O O . ILE A 1 82 ? 16.281 13.700 -9.518 1.00 68.38 82 ILE A O 1
ATOM 676 N N . GLY A 1 83 ? 17.052 14.048 -7.445 1.00 68.81 83 GLY A N 1
ATOM 677 C CA . GLY A 1 83 ? 17.854 15.216 -7.811 1.00 68.81 83 GLY A CA 1
ATOM 678 C C . GLY A 1 83 ? 16.967 16.450 -7.976 1.00 68.81 83 GLY A C 1
ATOM 679 O O . GLY A 1 83 ? 16.333 16.862 -7.018 1.00 68.81 83 GLY A O 1
ATOM 680 N N . LEU A 1 84 ? 16.935 17.035 -9.176 1.00 60.28 84 LEU A N 1
ATOM 681 C CA . LEU A 1 84 ? 16.111 18.214 -9.498 1.00 60.28 84 LEU A CA 1
ATOM 682 C C . LEU A 1 84 ? 14.825 17.861 -10.265 1.00 60.28 84 LEU A C 1
ATOM 684 O O . LEU A 1 84 ? 14.154 18.750 -10.784 1.00 60.28 84 LEU A O 1
ATOM 688 N N . TYR A 1 85 ? 14.511 16.571 -10.407 1.00 62.28 85 TYR A N 1
ATOM 689 C CA . TYR A 1 85 ? 13.417 16.100 -11.252 1.00 62.28 85 TYR A CA 1
ATOM 690 C C . TYR A 1 85 ? 12.389 15.340 -10.426 1.00 62.28 85 TYR A C 1
ATOM 692 O O . TYR A 1 85 ? 12.740 14.406 -9.706 1.00 62.28 85 TYR A O 1
ATOM 700 N N . ARG A 1 86 ? 11.116 15.696 -10.596 1.00 67.12 86 ARG A N 1
ATOM 701 C CA . ARG A 1 86 ? 9.982 14.907 -10.113 1.00 67.12 86 ARG A CA 1
ATOM 702 C C . ARG A 1 86 ? 9.709 13.768 -11.094 1.00 67.12 86 ARG A C 1
ATOM 704 O O . ARG A 1 86 ? 9.488 14.031 -12.276 1.00 67.12 86 ARG A O 1
ATOM 711 N N . ASP A 1 87 ? 9.717 12.526 -10.617 1.00 65.50 87 ASP A N 1
ATOM 712 C CA . ASP A 1 87 ? 9.514 11.322 -11.445 1.00 65.50 87 ASP A CA 1
ATOM 713 C C . ASP A 1 87 ? 8.259 10.539 -11.034 1.00 65.50 87 ASP A C 1
ATOM 715 O O . ASP A 1 87 ? 8.208 9.320 -11.134 1.00 65.50 87 ASP A O 1
ATOM 719 N N . PHE A 1 88 ? 7.214 11.245 -10.603 1.00 67.75 88 PHE A N 1
ATOM 720 C CA . PHE A 1 88 ? 5.941 10.628 -10.243 1.00 67.75 88 PHE A CA 1
ATOM 721 C C . PHE A 1 88 ? 4.973 10.588 -11.428 1.00 67.75 88 PHE A C 1
ATOM 723 O O . PHE A 1 88 ? 4.731 11.607 -12.082 1.00 67.75 88 PHE A O 1
ATOM 730 N N . ARG A 1 89 ? 4.405 9.413 -11.702 1.00 68.12 89 ARG A N 1
ATOM 731 C CA . ARG A 1 89 ? 3.579 9.114 -12.876 1.00 68.12 89 ARG A CA 1
ATOM 732 C C . ARG A 1 89 ? 2.269 8.469 -12.468 1.00 68.12 89 ARG A C 1
ATOM 734 O O . ARG A 1 89 ? 2.222 7.586 -11.609 1.00 68.12 89 ARG A O 1
ATOM 741 N N . TRP A 1 90 ? 1.221 8.885 -13.161 1.00 63.28 90 TRP A N 1
ATOM 742 C CA . TRP A 1 90 ? -0.087 8.272 -13.070 1.00 63.28 90 TRP A CA 1
ATOM 743 C C . TRP A 1 90 ? -0.617 8.028 -14.481 1.00 63.28 90 TRP A C 1
ATOM 745 O O . TRP A 1 90 ? -1.207 8.913 -15.098 1.00 63.28 90 TRP A O 1
ATOM 755 N N . ASP A 1 91 ? -0.396 6.812 -14.977 1.00 63.72 91 ASP A N 1
ATOM 756 C CA . ASP A 1 91 ? -0.760 6.413 -16.333 1.00 63.72 91 ASP A CA 1
ATOM 757 C C . ASP A 1 91 ? -1.972 5.469 -16.247 1.00 63.72 91 ASP A C 1
ATOM 759 O O . ASP A 1 91 ? -1.840 4.272 -15.972 1.00 63.72 91 ASP A O 1
ATOM 763 N N . LEU A 1 92 ? -3.181 6.018 -16.414 1.00 54.31 92 LEU A N 1
ATOM 764 C CA . LEU A 1 92 ? -4.431 5.250 -16.384 1.00 54.31 92 LEU A CA 1
ATOM 765 C C . LEU A 1 92 ? -4.958 4.958 -17.784 1.00 54.31 92 LEU A C 1
ATOM 767 O O . LEU A 1 92 ? -5.261 5.882 -18.532 1.00 54.31 92 LEU A O 1
ATOM 771 N N . ASN A 1 93 ? -5.267 3.685 -18.028 1.00 46.44 93 ASN A N 1
ATOM 772 C CA . ASN A 1 93 ? -6.501 3.307 -18.707 1.00 46.44 93 ASN A CA 1
ATOM 773 C C . ASN A 1 93 ? -7.409 2.661 -17.646 1.00 46.44 93 ASN A C 1
ATOM 775 O O . ASN A 1 93 ? -7.035 1.682 -17.008 1.00 46.44 93 ASN A O 1
ATOM 779 N N . ARG A 1 94 ? -8.544 3.308 -17.357 1.00 37.62 94 ARG A N 1
ATOM 780 C CA . ARG A 1 94 ? -9.419 3.061 -16.192 1.00 37.62 94 ARG A CA 1
ATOM 781 C C . ARG A 1 94 ? -9.825 1.588 -16.030 1.00 37.62 94 ARG A C 1
ATOM 783 O O . ARG A 1 94 ? -10.595 1.134 -16.865 1.00 37.62 94 ARG A O 1
ATOM 790 N N . TYR A 1 95 ? -9.418 0.929 -14.935 1.00 38.22 95 TYR A N 1
ATOM 791 C CA . TYR A 1 95 ? -10.048 -0.285 -14.378 1.00 38.22 95 TYR A CA 1
ATOM 792 C C . TYR A 1 95 ? -9.735 -0.446 -12.877 1.00 38.22 95 TYR A C 1
ATOM 794 O O . TYR A 1 95 ? -8.619 -0.137 -12.448 1.00 38.22 95 TYR A O 1
ATOM 802 N N . ASP A 1 96 ? -10.719 -0.946 -12.122 1.00 33.88 96 ASP A N 1
ATOM 803 C CA . ASP A 1 96 ? -10.658 -1.267 -10.690 1.00 33.88 96 ASP A CA 1
ATOM 804 C C . ASP A 1 96 ? -9.971 -2.622 -10.434 1.00 33.88 96 ASP A C 1
ATOM 806 O O . ASP A 1 96 ? -10.152 -3.596 -11.166 1.00 33.88 96 ASP A O 1
ATOM 810 N N . LEU A 1 97 ? -9.157 -2.677 -9.378 1.00 38.78 97 LEU A N 1
ATOM 811 C CA . LEU A 1 97 ? -8.305 -3.814 -9.030 1.00 38.78 97 LEU A CA 1
ATOM 812 C C . LEU A 1 97 ? -8.936 -4.696 -7.941 1.00 38.78 97 LEU A C 1
ATOM 814 O O . LEU A 1 97 ? -9.197 -4.228 -6.836 1.00 38.78 97 LEU A O 1
ATOM 818 N N . GLU A 1 98 ? -9.040 -6.002 -8.192 1.00 34.59 98 GLU A N 1
ATOM 819 C CA . GLU A 1 98 ? -9.245 -7.029 -7.159 1.00 34.59 98 GLU A CA 1
ATOM 820 C C . GLU A 1 98 ? -8.096 -8.050 -7.196 1.00 34.59 98 GLU A C 1
ATOM 822 O O . GLU A 1 98 ? -7.660 -8.479 -8.263 1.00 34.59 98 GLU A O 1
ATOM 827 N N . ALA A 1 99 ? -7.576 -8.462 -6.034 1.00 34.06 99 ALA A N 1
ATOM 828 C CA . ALA A 1 99 ? -6.519 -9.472 -5.948 1.00 34.06 99 ALA A CA 1
ATOM 829 C C . ALA A 1 99 ? -6.890 -10.594 -4.974 1.00 34.06 99 ALA A C 1
ATOM 831 O O . ALA A 1 99 ? -7.073 -10.373 -3.775 1.00 34.06 99 ALA A O 1
ATOM 832 N N . SER A 1 100 ? -6.945 -11.824 -5.480 1.00 31.69 100 SER A N 1
ATOM 833 C CA . SER A 1 100 ? -7.179 -13.052 -4.704 1.00 31.69 100 SER A CA 1
ATOM 834 C C . SER A 1 100 ? -5.882 -13.698 -4.190 1.00 31.69 100 SER A C 1
ATOM 836 O O . SER A 1 100 ? -5.914 -14.614 -3.366 1.00 31.69 100 SER A O 1
ATOM 838 N N . SER A 1 101 ? -4.735 -13.194 -4.651 1.00 33.97 101 SER A N 1
ATOM 839 C CA . SER A 1 101 ? -3.422 -13.831 -4.585 1.00 33.97 101 SER A CA 1
ATOM 840 C C . SER A 1 101 ? -2.297 -12.827 -4.341 1.00 33.97 101 SER A C 1
ATOM 842 O O . SER A 1 101 ? -2.255 -11.806 -5.027 1.00 33.97 101 SER A O 1
ATOM 844 N N . TYR A 1 102 ? -1.354 -13.119 -3.433 1.00 35.97 102 TYR A N 1
ATOM 845 C CA . TYR A 1 102 ? -0.204 -12.241 -3.176 1.00 35.97 102 TYR A CA 1
ATOM 846 C C . TYR A 1 102 ? 1.099 -13.024 -3.017 1.00 35.97 102 TYR A C 1
ATOM 848 O O . TYR A 1 102 ? 1.154 -14.100 -2.420 1.00 35.97 102 TYR A O 1
ATOM 856 N N . ASN A 1 103 ? 2.167 -12.445 -3.546 1.00 33.66 103 ASN A N 1
ATOM 857 C CA . ASN A 1 103 ? 3.520 -12.953 -3.443 1.00 33.66 103 ASN A CA 1
ATOM 858 C C . ASN A 1 103 ? 4.420 -11.770 -3.047 1.00 33.66 103 ASN A C 1
ATOM 860 O O . ASN A 1 103 ? 4.103 -10.631 -3.382 1.00 33.66 103 ASN A O 1
ATOM 864 N N . SER A 1 104 ? 5.504 -11.991 -2.308 1.00 34.66 104 SER A N 1
ATOM 865 C CA . SER A 1 104 ? 6.434 -10.921 -1.925 1.00 34.66 104 SER A CA 1
ATOM 866 C C . SER A 1 104 ? 7.863 -11.430 -1.952 1.00 34.66 104 SER A C 1
ATOM 868 O O . SER A 1 104 ? 8.169 -12.444 -1.325 1.00 34.66 104 SER A O 1
ATOM 870 N N . TYR A 1 105 ? 8.735 -10.703 -2.648 1.00 40.50 105 TYR A N 1
ATOM 871 C CA . TYR A 1 105 ? 10.175 -10.931 -2.638 1.00 40.50 105 TYR A CA 1
ATOM 872 C C . TYR A 1 105 ? 10.905 -9.599 -2.548 1.00 40.50 105 TYR A C 1
ATOM 874 O O . TYR A 1 105 ? 10.473 -8.598 -3.122 1.00 40.50 105 TYR A O 1
ATOM 882 N N . SER A 1 106 ? 12.056 -9.608 -1.880 1.00 38.31 106 SER A N 1
ATOM 883 C CA . SER A 1 106 ? 13.038 -8.541 -2.072 1.00 38.31 106 SER A CA 1
ATOM 884 C C . SER A 1 106 ? 13.789 -8.753 -3.390 1.00 38.31 106 SER A C 1
ATOM 886 O O . SER A 1 106 ? 14.092 -9.882 -3.764 1.00 38.31 106 SER A O 1
ATOM 888 N N . THR A 1 107 ? 14.152 -7.677 -4.088 1.00 51.34 107 THR A N 1
ATOM 889 C CA . THR A 1 107 ? 14.910 -7.759 -5.352 1.00 51.34 107 THR A CA 1
ATOM 890 C C . THR A 1 107 ? 16.400 -8.052 -5.151 1.00 51.34 107 THR A C 1
ATOM 892 O O . THR A 1 107 ? 17.091 -8.423 -6.097 1.00 51.34 107 THR A O 1
ATOM 895 N N . ASN A 1 108 ? 16.920 -7.844 -3.937 1.00 58.47 108 ASN A N 1
ATOM 896 C CA . ASN A 1 108 ? 18.318 -8.060 -3.553 1.00 58.47 108 ASN A CA 1
ATOM 897 C C . ASN A 1 108 ? 18.460 -8.116 -2.022 1.00 58.47 108 ASN A C 1
ATOM 899 O O . ASN A 1 108 ? 17.549 -7.730 -1.288 1.00 58.47 108 ASN A O 1
ATOM 903 N N . GLY A 1 109 ? 19.630 -8.528 -1.535 1.00 46.81 109 GLY A N 1
ATOM 904 C CA . GLY A 1 109 ? 19.972 -8.447 -0.115 1.00 46.81 109 GLY A CA 1
ATOM 905 C C . GLY A 1 109 ? 19.974 -7.016 0.433 1.00 46.81 109 GLY A C 1
ATOM 906 O O . GLY A 1 109 ? 20.096 -6.045 -0.321 1.00 46.81 109 GLY A O 1
ATOM 907 N N . GLY A 1 110 ? 19.845 -6.879 1.750 1.00 62.12 110 GLY A N 1
ATOM 908 C CA . GLY A 1 110 ? 19.890 -5.607 2.462 1.00 62.12 110 GLY A CA 1
ATOM 909 C C . GLY A 1 110 ? 21.253 -4.922 2.356 1.00 62.12 110 GLY A C 1
ATOM 910 O O . GLY A 1 110 ? 22.270 -5.555 2.065 1.00 62.12 110 GLY A O 1
ATOM 911 N N . GLN A 1 111 ? 21.263 -3.610 2.592 1.00 74.56 111 GLN A N 1
ATOM 912 C CA . GLN A 1 111 ? 22.454 -2.763 2.561 1.00 74.56 111 GLN A CA 1
ATOM 913 C C . GLN A 1 111 ? 22.750 -2.217 3.977 1.00 74.56 111 GLN A C 1
ATOM 915 O O . GLN A 1 111 ? 22.069 -1.284 4.406 1.00 74.56 111 GLN A O 1
ATOM 920 N N . PRO A 1 112 ? 23.747 -2.757 4.713 1.00 76.19 112 PRO A N 1
ATOM 921 C CA . PRO A 1 112 ? 23.994 -2.414 6.119 1.00 76.19 112 PRO A CA 1
ATOM 922 C C . PRO A 1 112 ? 24.250 -0.941 6.410 1.00 76.19 112 PRO A C 1
ATOM 924 O O . PRO A 1 112 ? 23.699 -0.399 7.362 1.00 76.19 112 PRO A O 1
ATOM 927 N N . ASN A 1 113 ? 24.983 -0.238 5.544 1.00 81.62 113 ASN A N 1
ATOM 928 C CA . ASN A 1 113 ? 25.212 1.203 5.706 1.00 81.62 113 ASN A CA 1
ATOM 929 C C . ASN A 1 113 ? 23.977 2.079 5.398 1.00 81.62 113 ASN A C 1
ATOM 931 O O . ASN A 1 113 ? 24.069 3.304 5.426 1.00 81.62 113 ASN A O 1
ATOM 935 N N . LYS A 1 114 ? 22.833 1.460 5.081 1.00 75.75 114 LYS A N 1
ATOM 936 C CA . LYS A 1 114 ? 21.517 2.087 4.901 1.00 75.75 114 LYS A CA 1
ATOM 937 C C . LYS A 1 114 ? 20.444 1.401 5.764 1.00 75.75 114 LYS A C 1
ATOM 939 O O . LYS A 1 114 ? 19.268 1.454 5.428 1.00 75.75 114 LYS A O 1
ATOM 944 N N . GLY A 1 115 ? 20.851 0.732 6.847 1.00 76.44 115 GLY A N 1
ATOM 945 C CA . GLY A 1 115 ? 19.945 0.111 7.822 1.00 76.44 115 GLY A CA 1
ATOM 946 C C . GLY A 1 115 ? 19.479 -1.313 7.490 1.00 76.44 115 GLY A C 1
ATOM 947 O O . GLY A 1 115 ? 18.704 -1.882 8.251 1.00 76.44 115 GLY A O 1
ATOM 948 N N . GLY A 1 116 ? 19.936 -1.919 6.388 1.00 75.75 116 GLY A N 1
ATOM 949 C CA . GLY A 1 116 ? 19.599 -3.310 6.061 1.00 75.75 116 GLY A CA 1
ATOM 950 C C . GLY A 1 116 ? 20.365 -4.331 6.912 1.00 75.75 116 GLY A C 1
ATOM 951 O O . GLY A 1 116 ? 21.521 -4.114 7.254 1.00 75.75 116 GLY A O 1
ATOM 952 N N . ASN A 1 117 ? 19.767 -5.486 7.202 1.00 73.75 117 ASN A N 1
ATOM 953 C CA . ASN A 1 117 ? 20.440 -6.581 7.906 1.00 73.75 117 ASN A CA 1
ATOM 954 C C . ASN A 1 117 ? 20.241 -7.896 7.145 1.00 73.75 117 ASN A C 1
ATOM 956 O O . ASN A 1 117 ? 19.125 -8.211 6.743 1.00 73.75 117 ASN A O 1
ATOM 960 N N . ASN A 1 118 ? 21.329 -8.642 6.945 1.00 80.12 118 ASN A N 1
ATOM 961 C CA . ASN A 1 118 ? 21.332 -9.918 6.224 1.00 80.12 118 ASN A CA 1
ATOM 962 C C . ASN A 1 118 ? 21.684 -11.103 7.121 1.00 80.12 118 ASN A C 1
ATOM 964 O O . ASN A 1 118 ? 21.853 -12.204 6.606 1.00 80.12 118 ASN A O 1
ATOM 968 N N . TYR A 1 119 ? 21.837 -10.900 8.432 1.00 79.62 119 TYR A N 1
ATOM 969 C CA . TYR A 1 119 ? 22.173 -11.973 9.361 1.00 79.62 119 TYR A CA 1
ATOM 970 C C . TYR A 1 119 ? 21.215 -13.172 9.192 1.00 79.62 119 TYR A C 1
ATOM 972 O O . TYR A 1 119 ? 20.005 -12.964 9.086 1.00 79.62 119 TYR A O 1
ATOM 980 N N . PRO A 1 120 ? 21.720 -14.423 9.169 1.00 93.00 120 PRO A N 1
ATOM 981 C CA . PRO A 1 120 ? 23.114 -14.843 9.380 1.00 93.00 120 PRO A CA 1
ATOM 982 C C . PRO A 1 120 ? 23.962 -14.914 8.094 1.00 93.00 120 PRO A C 1
ATOM 984 O O . PRO A 1 120 ? 25.069 -15.449 8.101 1.00 93.00 120 PRO A O 1
ATOM 987 N N . LEU A 1 121 ? 23.447 -14.429 6.966 1.00 83.75 121 LEU A N 1
ATOM 988 C CA . LEU A 1 121 ? 24.048 -14.609 5.650 1.00 83.75 121 LEU A CA 1
ATOM 989 C C . LEU A 1 121 ? 25.242 -13.670 5.431 1.00 83.75 121 LEU A C 1
ATOM 991 O O . LEU A 1 121 ? 25.217 -12.484 5.765 1.00 83.75 121 LEU A O 1
ATOM 995 N N . ARG A 1 122 ? 26.295 -14.200 4.802 1.00 91.38 122 ARG A N 1
ATOM 996 C CA . ARG A 1 122 ? 27.483 -13.426 4.421 1.00 91.38 122 ARG A CA 1
ATOM 997 C C . ARG A 1 122 ? 27.151 -12.464 3.282 1.00 91.38 122 ARG A C 1
ATOM 999 O O . ARG A 1 122 ? 26.579 -12.882 2.284 1.00 91.38 122 ARG A O 1
ATOM 1006 N N . GLY A 1 123 ? 27.619 -11.222 3.373 1.00 91.94 123 GLY A N 1
ATOM 1007 C CA . GLY A 1 123 ? 27.555 -10.243 2.286 1.00 91.94 123 GLY A CA 1
ATOM 1008 C C . GLY A 1 123 ? 26.338 -9.320 2.322 1.00 91.94 123 GLY A C 1
ATOM 1009 O O . GLY A 1 123 ? 25.597 -9.243 3.298 1.00 91.94 123 GLY A O 1
ATOM 1010 N N . THR A 1 124 ? 26.198 -8.537 1.257 1.00 89.88 124 THR A N 1
ATOM 1011 C CA . THR A 1 124 ? 25.259 -7.410 1.164 1.00 89.88 124 THR A CA 1
ATOM 1012 C C . THR A 1 124 ? 24.828 -7.177 -0.280 1.00 89.88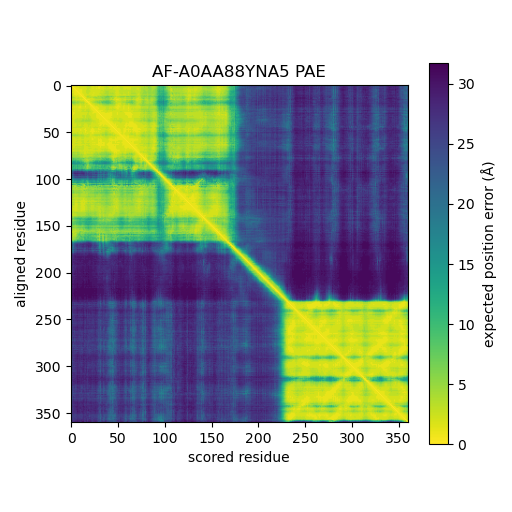 124 THR A C 1
ATOM 1014 O O . THR A 1 124 ? 25.395 -7.766 -1.208 1.00 89.88 124 THR A O 1
ATOM 1017 N N . LYS A 1 125 ? 23.850 -6.289 -0.486 1.00 82.88 125 LYS A N 1
ATOM 1018 C CA . LYS A 1 125 ? 23.490 -5.727 -1.793 1.00 82.88 125 LYS A CA 1
ATOM 1019 C C . LYS A 1 125 ? 24.718 -5.507 -2.688 1.00 82.88 125 LYS A C 1
ATOM 1021 O O . LYS A 1 125 ? 25.683 -4.866 -2.279 1.00 82.88 125 LYS A O 1
ATOM 1026 N N . GLY A 1 126 ? 24.649 -6.020 -3.917 1.00 86.69 126 GLY A N 1
ATOM 1027 C CA . GLY A 1 126 ? 25.707 -5.895 -4.926 1.00 86.69 126 GLY A CA 1
ATOM 1028 C C . GLY A 1 126 ? 26.810 -6.955 -4.846 1.00 86.69 126 GLY A C 1
ATOM 1029 O O . GLY A 1 126 ? 27.661 -6.997 -5.727 1.00 86.69 126 GLY A O 1
ATOM 1030 N N . THR A 1 127 ? 26.795 -7.826 -3.835 1.00 90.00 127 THR A N 1
ATOM 1031 C CA . THR A 1 127 ? 27.730 -8.957 -3.734 1.00 90.00 127 THR A CA 1
ATOM 1032 C C . THR A 1 127 ? 27.086 -10.259 -4.211 1.00 90.00 127 THR A C 1
ATOM 1034 O O . THR A 1 127 ? 25.868 -10.407 -4.149 1.00 90.00 127 THR A O 1
ATOM 1037 N N . TYR A 1 128 ? 27.904 -11.215 -4.658 1.00 91.81 128 TYR A N 1
ATOM 1038 C CA . TYR A 1 128 ? 27.449 -12.558 -5.051 1.00 91.81 128 TYR A CA 1
ATOM 1039 C C . TYR A 1 128 ? 27.316 -13.537 -3.877 1.00 91.81 128 TYR A C 1
ATOM 1041 O O . TYR A 1 128 ? 26.946 -14.690 -4.082 1.00 91.81 128 TYR A O 1
ATOM 1049 N N . TRP A 1 129 ? 27.631 -13.099 -2.657 1.00 92.12 129 TRP A N 1
ATOM 1050 C CA . TRP A 1 129 ? 27.416 -13.899 -1.455 1.00 92.12 129 TRP A CA 1
ATOM 1051 C C . TRP A 1 129 ? 25.918 -14.048 -1.159 1.00 92.12 129 TRP A C 1
ATOM 1053 O O . TRP A 1 129 ? 25.115 -13.226 -1.600 1.00 92.12 129 TRP A O 1
ATOM 1063 N N . GLU A 1 130 ? 25.551 -15.044 -0.349 1.00 85.50 130 GLU A N 1
ATOM 1064 C CA . GLU A 1 130 ? 24.157 -15.324 0.029 1.00 85.50 130 GLU A CA 1
ATOM 1065 C C . GLU A 1 130 ? 23.410 -14.079 0.527 1.00 85.50 130 GLU A C 1
ATOM 1067 O O . GLU A 1 130 ? 22.309 -13.802 0.079 1.00 85.50 130 GLU A O 1
ATOM 1072 N N . GLY A 1 131 ? 24.021 -13.255 1.377 1.00 81.44 131 GLY A N 1
ATOM 1073 C CA . GLY A 1 131 ? 23.417 -12.022 1.889 1.00 81.44 131 GLY A CA 1
ATOM 1074 C C . GLY A 1 131 ? 23.224 -10.921 0.840 1.00 81.44 131 GLY A C 1
ATOM 1075 O O . GLY A 1 131 ? 22.664 -9.879 1.158 1.00 81.44 131 GLY A O 1
ATOM 1076 N N . GLY A 1 132 ? 23.698 -11.106 -0.395 1.00 76.19 132 GLY A N 1
ATOM 1077 C CA . GLY A 1 132 ? 23.429 -10.230 -1.537 1.00 76.19 132 GLY A CA 1
ATOM 1078 C C . GLY A 1 132 ? 22.340 -10.744 -2.483 1.00 76.19 132 GLY A C 1
ATOM 1079 O O . GLY A 1 132 ? 21.678 -9.925 -3.127 1.00 76.19 132 GLY A O 1
ATOM 1080 N N . THR A 1 133 ? 22.131 -12.062 -2.555 1.00 82.75 133 THR A N 1
ATOM 1081 C CA . THR A 1 133 ? 21.290 -12.723 -3.574 1.00 82.75 133 THR A CA 1
ATOM 1082 C C . THR A 1 133 ? 20.161 -13.584 -3.000 1.00 82.75 133 THR A C 1
ATOM 1084 O O . THR A 1 133 ? 19.113 -13.693 -3.636 1.00 82.75 133 THR A O 1
ATOM 1087 N N . ARG A 1 134 ? 20.328 -14.164 -1.807 1.00 79.31 134 ARG A N 1
ATOM 1088 C CA . ARG A 1 134 ? 19.291 -14.896 -1.073 1.00 79.31 134 ARG A CA 1
ATOM 1089 C C . ARG A 1 134 ? 18.471 -13.916 -0.246 1.00 79.31 134 ARG A C 1
ATOM 1091 O O . ARG A 1 134 ? 18.991 -13.172 0.581 1.00 79.31 134 ARG A O 1
ATOM 1098 N N . VAL A 1 135 ? 17.170 -13.923 -0.489 1.00 77.75 135 VAL A N 1
ATOM 1099 C CA . VAL A 1 135 ? 16.230 -12.922 0.015 1.00 77.75 135 VAL A CA 1
ATOM 1100 C C . VAL A 1 135 ? 15.030 -13.584 0.686 1.00 77.75 135 VAL A C 1
ATOM 1102 O O . VAL A 1 135 ? 14.690 -14.715 0.329 1.00 77.75 135 VAL A O 1
ATOM 1105 N N . PRO A 1 136 ? 14.353 -12.894 1.623 1.00 73.12 136 PRO A N 1
ATOM 1106 C CA . PRO A 1 136 ? 13.048 -13.327 2.097 1.00 73.12 136 PRO A CA 1
ATOM 1107 C C . PRO A 1 136 ? 12.063 -13.438 0.930 1.00 73.12 136 PRO A C 1
ATOM 1109 O O . PRO A 1 136 ? 12.002 -12.558 0.066 1.00 73.12 136 PRO A O 1
ATOM 1112 N N . GLY A 1 137 ? 11.297 -14.523 0.925 1.00 68.06 137 GLY A N 1
ATOM 1113 C CA . GLY A 1 137 ? 10.272 -14.794 -0.067 1.00 68.06 137 GLY A CA 1
ATOM 1114 C C . GLY A 1 137 ? 9.201 -15.700 0.511 1.00 68.06 137 GLY A C 1
ATOM 1115 O O . GLY A 1 137 ? 9.524 -16.684 1.175 1.00 68.06 137 GLY A O 1
ATOM 1116 N N . PHE A 1 138 ? 7.936 -15.377 0.267 1.00 66.94 138 PHE A N 1
ATOM 1117 C CA . PHE A 1 138 ? 6.814 -16.212 0.682 1.00 66.94 138 PHE A CA 1
ATOM 1118 C C . PHE A 1 138 ? 5.675 -16.117 -0.329 1.00 66.94 138 PHE A C 1
ATOM 1120 O O . PHE A 1 138 ? 5.464 -15.080 -0.954 1.00 66.94 138 PHE A O 1
ATOM 1127 N N . ILE A 1 139 ? 4.922 -17.206 -0.455 1.00 64.69 139 ILE A N 1
ATOM 1128 C CA . ILE A 1 139 ? 3.719 -17.274 -1.282 1.00 64.69 139 ILE A CA 1
ATOM 1129 C C . ILE A 1 139 ? 2.529 -17.385 -0.342 1.00 64.69 139 ILE A C 1
ATOM 1131 O O . ILE A 1 139 ? 2.565 -18.156 0.619 1.00 64.69 139 ILE A O 1
ATOM 1135 N N . TYR A 1 140 ? 1.474 -16.630 -0.627 1.00 60.59 140 TYR A N 1
ATOM 1136 C CA . TYR A 1 140 ? 0.220 -16.721 0.097 1.00 60.59 140 TYR A CA 1
ATOM 1137 C C . TYR A 1 140 ? -0.952 -16.904 -0.867 1.00 60.59 140 TYR A C 1
ATOM 1139 O O . TYR A 1 140 ? -1.155 -16.125 -1.799 1.00 60.59 140 TYR A O 1
ATOM 1147 N N . SER A 1 141 ? -1.764 -17.918 -0.585 1.00 59.69 141 SER A N 1
ATOM 1148 C CA . SER A 1 141 ? -3.078 -18.112 -1.183 1.00 59.69 141 SER A CA 1
ATOM 1149 C C . SER A 1 141 ? -4.011 -18.748 -0.171 1.00 59.69 141 SER A C 1
ATOM 1151 O O . SER A 1 141 ? -3.601 -19.643 0.567 1.00 59.69 141 SER A O 1
ATOM 1153 N N . LYS A 1 142 ? -5.274 -18.316 -0.164 1.00 57.38 142 LYS A N 1
ATOM 1154 C CA . LYS A 1 142 ? -6.330 -18.963 0.628 1.00 57.38 142 LYS A CA 1
ATOM 1155 C C . LYS A 1 142 ? -6.904 -20.201 -0.048 1.00 57.38 142 LYS A C 1
ATOM 1157 O O . LYS A 1 142 ? -7.429 -21.064 0.642 1.00 57.38 142 LYS A O 1
ATOM 1162 N N . THR A 1 143 ? -6.857 -20.247 -1.373 1.00 57.94 143 THR A N 1
ATOM 1163 C CA . THR A 1 143 ? -7.602 -21.222 -2.177 1.00 57.94 143 THR A CA 1
ATOM 1164 C C . THR A 1 143 ? -6.699 -22.251 -2.844 1.00 57.94 143 THR A C 1
ATOM 1166 O O . THR A 1 143 ? -7.173 -23.310 -3.225 1.00 57.94 143 THR A O 1
ATOM 1169 N N . GLU A 1 144 ? -5.407 -21.947 -2.987 1.00 61.78 144 GLU A N 1
ATOM 1170 C CA . GLU A 1 144 ? -4.535 -22.649 -3.949 1.00 61.78 144 GLU A CA 1
ATOM 1171 C C . GLU A 1 144 ? -3.309 -23.267 -3.273 1.00 61.78 144 GLU A C 1
ATOM 1173 O O . GLU A 1 144 ? -2.642 -24.140 -3.822 1.00 61.78 144 GLU A O 1
ATOM 1178 N N . LEU A 1 145 ? -3.026 -22.854 -2.034 1.00 63.84 145 LEU A N 1
ATOM 1179 C CA . LEU A 1 145 ? -2.065 -23.548 -1.192 1.00 63.84 145 LEU A CA 1
ATOM 1180 C C . LEU A 1 145 ? -2.785 -24.679 -0.460 1.00 63.84 145 LEU A C 1
ATOM 1182 O O . LEU A 1 145 ? -3.604 -24.438 0.423 1.00 63.84 145 LEU A O 1
ATOM 1186 N N . SER A 1 146 ? -2.419 -25.919 -0.782 1.00 71.88 146 SER A N 1
ATOM 1187 C CA . SER A 1 146 ? -2.911 -27.115 -0.086 1.00 71.88 146 SER A CA 1
ATOM 1188 C C . SER A 1 146 ? -2.466 -27.187 1.381 1.00 71.88 146 SER A C 1
ATOM 1190 O O . SER A 1 146 ? -3.006 -27.971 2.157 1.00 71.88 146 SER A O 1
ATOM 1192 N N . GLN A 1 147 ? -1.457 -26.399 1.763 1.00 75.31 147 GLN A N 1
ATOM 1193 C CA . GLN A 1 147 ? -0.914 -26.330 3.114 1.00 75.31 147 GLN A CA 1
ATOM 1194 C C . GLN A 1 147 ? -0.484 -24.895 3.444 1.00 75.31 147 GLN A C 1
ATOM 1196 O O . GLN A 1 147 ? 0.195 -24.241 2.654 1.00 75.31 147 GLN A O 1
ATOM 1201 N N . THR A 1 148 ? -0.834 -24.420 4.640 1.00 77.06 148 THR A N 1
ATOM 1202 C CA . THR A 1 148 ? -0.439 -23.103 5.171 1.00 77.06 148 THR A CA 1
ATOM 1203 C C . THR A 1 148 ? 0.507 -23.246 6.364 1.00 77.06 148 THR A C 1
ATOM 1205 O O . THR A 1 148 ? 0.492 -24.274 7.037 1.00 77.06 148 THR A O 1
ATOM 1208 N N . GLY A 1 149 ? 1.301 -22.212 6.665 1.00 75.69 149 GLY A N 1
ATOM 1209 C CA . GLY A 1 149 ? 2.255 -22.247 7.786 1.00 75.69 149 GLY A CA 1
ATOM 1210 C C . GLY A 1 149 ? 3.435 -23.199 7.555 1.00 75.69 149 GLY A C 1
ATOM 1211 O O . GLY A 1 149 ? 4.015 -23.710 8.507 1.00 75.69 149 GLY A O 1
ATOM 1212 N N . TYR A 1 150 ? 3.755 -23.465 6.289 1.00 75.50 150 TYR A N 1
ATOM 1213 C CA . TYR A 1 150 ? 4.812 -24.373 5.861 1.00 75.50 150 TYR A CA 1
ATOM 1214 C C . TYR A 1 150 ? 6.031 -23.599 5.346 1.00 75.50 150 TYR A C 1
ATOM 1216 O O . TYR A 1 150 ? 5.882 -22.608 4.630 1.00 75.50 150 TYR A O 1
ATOM 1224 N N . THR A 1 151 ? 7.227 -24.100 5.658 1.00 78.00 151 THR A N 1
ATOM 1225 C CA . THR A 1 151 ? 8.502 -23.591 5.138 1.00 78.00 151 THR A CA 1
ATOM 1226 C C . THR A 1 151 ? 9.081 -24.598 4.151 1.00 78.00 151 THR A C 1
ATOM 1228 O O . THR A 1 151 ? 9.209 -25.776 4.468 1.00 78.00 151 THR A O 1
ATOM 1231 N N . SER A 1 152 ? 9.445 -24.134 2.954 1.00 73.00 152 SER A N 1
ATOM 1232 C CA . SER A 1 152 ? 10.102 -24.957 1.935 1.00 73.00 152 SER A CA 1
ATOM 1233 C C . SER A 1 152 ? 11.599 -24.670 1.878 1.00 73.00 152 SER A C 1
ATOM 1235 O O . SER A 1 152 ? 11.987 -23.548 1.562 1.00 73.00 152 SER A O 1
ATOM 1237 N N . ASP A 1 153 ? 12.422 -25.712 2.003 1.00 79.25 153 ASP A N 1
ATOM 1238 C CA . ASP A 1 153 ? 13.880 -25.616 1.822 1.00 79.25 153 ASP A CA 1
ATOM 1239 C C . ASP A 1 153 ? 14.338 -25.794 0.367 1.00 79.25 153 ASP A C 1
ATOM 1241 O O . ASP A 1 153 ? 15.524 -25.684 0.050 1.00 79.25 153 ASP A O 1
ATOM 1245 N N . LYS A 1 154 ? 13.406 -26.063 -0.558 1.00 75.31 154 LYS A N 1
ATOM 1246 C CA . LYS A 1 154 ? 13.738 -26.161 -1.983 1.00 75.31 154 LYS A CA 1
ATOM 1247 C C . LYS A 1 154 ? 14.236 -24.808 -2.516 1.00 75.31 154 LYS A C 1
ATOM 1249 O O . LYS A 1 154 ? 13.588 -23.788 -2.261 1.00 75.31 154 LYS A O 1
ATOM 1254 N N . PRO A 1 155 ? 15.326 -24.780 -3.305 1.00 70.69 155 PRO A N 1
ATOM 1255 C CA . PRO A 1 155 ? 15.781 -23.560 -3.956 1.00 70.69 155 PRO A CA 1
ATOM 1256 C C . PRO A 1 155 ? 14.742 -23.032 -4.949 1.00 70.69 155 PRO A C 1
ATOM 1258 O O . PRO A 1 155 ? 14.315 -23.746 -5.856 1.00 70.69 155 PRO A O 1
ATOM 1261 N N . HIS A 1 156 ? 14.386 -21.758 -4.807 1.00 69.75 156 HIS A N 1
ATOM 1262 C CA . HIS A 1 156 ? 13.533 -21.030 -5.744 1.00 69.75 156 HIS A CA 1
ATOM 1263 C C . HIS A 1 156 ? 14.292 -19.811 -6.266 1.00 69.75 156 HIS A C 1
ATOM 1265 O O . HIS A 1 156 ? 15.085 -19.209 -5.545 1.00 69.75 156 HIS A O 1
ATOM 1271 N N . ALA A 1 157 ? 14.061 -19.444 -7.526 1.00 68.56 157 ALA A N 1
ATOM 1272 C CA . ALA A 1 157 ? 14.700 -18.287 -8.142 1.00 68.56 157 ALA A CA 1
ATOM 1273 C C . ALA A 1 157 ? 13.636 -17.319 -8.654 1.00 68.56 157 ALA A C 1
ATOM 1275 O O . ALA A 1 157 ? 12.645 -17.753 -9.219 1.00 68.56 157 ALA A O 1
ATOM 1276 N N . ASP A 1 158 ? 13.874 -16.012 -8.569 1.00 67.00 158 ASP A N 1
ATOM 1277 C CA . ASP A 1 158 ? 12.927 -14.991 -9.052 1.00 67.00 158 ASP A CA 1
ATOM 1278 C C . ASP A 1 158 ? 12.449 -15.252 -10.499 1.00 67.00 158 ASP A C 1
ATOM 1280 O O . ASP A 1 158 ? 11.264 -15.183 -10.817 1.00 67.00 158 ASP A O 1
ATOM 1284 N N . ARG A 1 159 ? 13.354 -15.719 -11.373 1.00 67.12 159 ARG A N 1
ATOM 1285 C CA . ARG A 1 159 ? 13.021 -16.070 -12.763 1.00 67.12 159 ARG A CA 1
ATOM 1286 C C . ARG A 1 159 ? 11.974 -17.178 -12.918 1.00 67.12 159 ARG A C 1
ATOM 1288 O O . ARG A 1 159 ? 11.383 -17.291 -13.990 1.00 67.12 159 ARG A O 1
ATOM 1295 N N . THR A 1 160 ? 11.786 -18.036 -11.912 1.00 60.03 160 THR A N 1
ATOM 1296 C CA . THR A 1 160 ? 10.789 -19.110 -11.981 1.00 60.03 160 THR A CA 1
ATOM 1297 C C . THR A 1 160 ? 9.380 -18.572 -11.817 1.00 60.03 160 THR A C 1
ATOM 1299 O O . THR A 1 160 ? 8.462 -19.268 -12.229 1.00 60.03 160 THR A O 1
ATOM 1302 N N . GLN A 1 161 ? 9.202 -17.338 -11.323 1.00 59.66 161 GLN A N 1
ATOM 1303 C CA . GLN A 1 161 ? 7.890 -16.700 -11.239 1.00 59.66 161 GLN A CA 1
ATOM 1304 C C . GLN A 1 161 ? 7.225 -16.649 -12.605 1.00 59.66 161 GLN A C 1
ATOM 1306 O O . GLN A 1 161 ? 6.176 -17.244 -12.752 1.00 59.66 161 GLN A O 1
ATOM 1311 N N . GLN A 1 162 ? 7.855 -16.087 -13.646 1.00 60.19 162 GLN A N 1
ATOM 1312 C CA . GLN A 1 162 ? 7.183 -16.001 -14.952 1.00 60.19 162 GLN A CA 1
ATOM 1313 C C . GLN A 1 162 ? 6.725 -17.371 -15.475 1.00 60.19 162 GLN A C 1
ATOM 1315 O O . GLN A 1 162 ? 5.660 -17.469 -16.065 1.00 60.19 162 GLN A O 1
ATOM 1320 N N . LYS A 1 163 ? 7.495 -18.439 -15.232 1.00 58.47 163 LYS A N 1
ATOM 1321 C CA . LYS A 1 163 ? 7.083 -19.800 -15.609 1.00 58.47 163 LYS A CA 1
ATOM 1322 C C . LYS A 1 163 ? 5.944 -20.327 -14.737 1.00 58.47 163 LYS A C 1
ATOM 1324 O O . LYS A 1 163 ? 5.037 -20.960 -15.255 1.00 58.47 163 LYS A O 1
ATOM 1329 N N . PHE A 1 164 ? 6.002 -20.077 -13.435 1.00 56.41 164 PHE A N 1
ATOM 1330 C CA . PHE A 1 164 ? 4.983 -20.482 -12.472 1.00 56.41 164 PHE A CA 1
ATOM 1331 C C . PHE A 1 164 ? 3.636 -19.805 -12.762 1.00 56.41 164 PHE A C 1
ATOM 1333 O O . PHE A 1 164 ? 2.627 -20.485 -12.912 1.00 56.41 164 PHE A O 1
ATOM 1340 N N . CYS A 1 165 ? 3.661 -18.489 -12.966 1.00 56.84 165 CYS A N 1
ATOM 1341 C CA . CYS A 1 165 ? 2.510 -17.640 -13.260 1.00 56.84 165 CYS A CA 1
ATOM 1342 C C . CYS A 1 165 ? 1.776 -18.004 -14.555 1.00 56.84 165 CYS A C 1
ATOM 1344 O O . CYS A 1 165 ? 0.602 -17.697 -14.694 1.00 56.84 165 CYS A O 1
ATOM 1346 N N . LEU A 1 166 ? 2.478 -18.609 -15.517 1.00 56.44 166 LEU A N 1
ATOM 1347 C CA . LEU A 1 166 ? 1.897 -19.045 -16.789 1.00 56.44 166 LEU A CA 1
ATOM 1348 C C . LEU A 1 166 ? 1.418 -20.504 -16.756 1.00 56.44 166 LEU A C 1
ATOM 1350 O O . LEU A 1 166 ? 0.684 -20.914 -17.647 1.00 56.44 166 LEU A O 1
ATOM 1354 N N . HIS A 1 167 ? 1.845 -21.299 -15.768 1.00 53.09 167 HIS A N 1
ATOM 1355 C CA . HIS A 1 167 ? 1.483 -22.717 -15.651 1.00 53.09 167 HIS A CA 1
ATOM 1356 C C . HIS A 1 167 ? 0.305 -22.982 -14.714 1.00 53.09 167 HIS A C 1
ATOM 1358 O O . HIS A 1 167 ? -0.381 -23.989 -14.879 1.00 53.09 167 HIS A O 1
ATOM 1364 N N . GLN A 1 168 ? 0.074 -22.116 -13.731 1.00 48.41 168 GLN A N 1
ATOM 1365 C CA . GLN A 1 168 ? -1.123 -22.153 -12.900 1.00 48.41 168 GLN A CA 1
ATOM 1366 C C . GLN A 1 168 ? -2.041 -21.018 -13.349 1.00 48.41 168 GLN A C 1
ATOM 1368 O O . GLN A 1 168 ? -1.565 -19.916 -13.600 1.00 48.41 168 GLN A O 1
ATOM 1373 N N . ASN A 1 169 ? -3.349 -21.265 -13.441 1.00 44.31 169 ASN A N 1
ATOM 1374 C CA . ASN A 1 169 ? -4.378 -20.247 -13.711 1.00 44.31 169 ASN A CA 1
ATOM 1375 C C . ASN A 1 169 ? -4.522 -19.227 -12.548 1.00 44.31 169 ASN A C 1
ATOM 1377 O O . ASN A 1 169 ? -5.624 -18.793 -12.217 1.00 44.31 169 ASN A O 1
ATOM 1381 N N . GLY A 1 170 ? -3.420 -18.840 -11.903 1.00 39.72 170 GLY A N 1
ATOM 1382 C CA . GLY A 1 170 ? -3.370 -17.952 -10.754 1.00 39.72 170 GLY A CA 1
ATOM 1383 C C . GLY A 1 170 ? -1.942 -17.738 -10.241 1.00 39.72 170 GLY A C 1
ATOM 1384 O O . GLY A 1 170 ? -1.089 -18.611 -10.359 1.00 39.72 170 GLY A O 1
ATOM 1385 N N . PHE A 1 171 ? -1.747 -16.586 -9.591 1.00 37.66 171 PHE A N 1
ATOM 1386 C CA . PHE A 1 171 ? -0.587 -16.100 -8.819 1.00 37.66 171 PHE A CA 1
ATOM 1387 C C . PHE A 1 171 ? 0.560 -15.433 -9.584 1.00 37.66 171 PHE A C 1
ATOM 1389 O O . PHE A 1 171 ? 1.461 -16.104 -10.077 1.00 37.66 171 PHE A O 1
ATOM 1396 N N . VAL A 1 172 ? 0.630 -14.095 -9.474 1.00 29.11 172 VAL A N 1
ATOM 1397 C CA . VAL A 1 172 ? 1.872 -13.297 -9.523 1.00 29.11 172 VAL A CA 1
ATOM 1398 C C . VAL A 1 172 ? 1.833 -12.214 -8.433 1.00 29.11 172 VAL A C 1
ATOM 1400 O O . VAL A 1 172 ? 0.766 -11.738 -8.054 1.00 29.11 172 VAL A O 1
ATOM 1403 N N . LEU A 1 173 ? 3.013 -11.819 -7.940 1.00 29.39 173 LEU A N 1
ATOM 1404 C CA . LEU A 1 173 ? 3.291 -10.444 -7.497 1.00 29.39 173 LEU A CA 1
ATOM 1405 C C . LEU A 1 173 ? 2.774 -9.467 -8.562 1.00 29.39 173 LEU A C 1
ATOM 1407 O O . LEU A 1 173 ? 2.944 -9.764 -9.731 1.00 29.39 173 LEU A O 1
ATOM 1411 N N . TYR A 1 174 ? 2.248 -8.306 -8.192 1.00 33.03 174 TYR A N 1
ATOM 1412 C CA . TYR A 1 174 ? 1.369 -7.475 -9.033 1.00 33.03 174 TYR A CA 1
ATOM 1413 C C . TYR A 1 174 ? -0.053 -8.042 -9.028 1.00 33.03 174 TYR A C 1
ATOM 1415 O O . TYR A 1 174 ? -0.357 -9.065 -9.633 1.00 33.03 174 TYR A O 1
ATOM 1423 N N . THR A 1 175 ? -0.919 -7.382 -8.265 1.00 28.39 175 THR A N 1
ATOM 1424 C CA . THR A 1 175 ? -2.353 -7.662 -8.184 1.00 28.39 175 THR A CA 1
ATOM 1425 C C . THR A 1 175 ? -2.941 -7.765 -9.594 1.00 28.39 175 THR A C 1
ATOM 1427 O O . THR A 1 175 ? -2.931 -6.775 -10.320 1.00 28.39 175 THR A O 1
ATOM 1430 N N . CYS A 1 176 ? -3.416 -8.945 -9.995 1.00 29.64 176 CYS A N 1
ATOM 1431 C CA . CYS A 1 176 ? -4.121 -9.143 -11.262 1.00 29.64 176 CYS A CA 1
ATOM 1432 C C . CYS A 1 176 ? -5.386 -9.969 -10.995 1.00 29.64 176 CYS A C 1
ATOM 1434 O O . CYS A 1 176 ? -5.304 -11.049 -10.401 1.00 29.64 176 CYS A O 1
ATOM 1436 N N . SER A 1 177 ? -6.536 -9.457 -11.435 1.00 28.36 177 SER A N 1
ATOM 1437 C CA . SER A 1 177 ? -7.822 -10.160 -11.434 1.00 28.36 177 SER A CA 1
ATOM 1438 C C . SER A 1 177 ? -8.013 -10.894 -12.764 1.00 28.36 177 SER A C 1
ATOM 1440 O O . SER A 1 177 ? -7.557 -10.423 -13.809 1.00 28.36 177 SER A O 1
ATOM 1442 N N . LYS A 1 178 ? -8.701 -12.039 -12.730 1.00 29.73 178 LYS A N 1
ATOM 14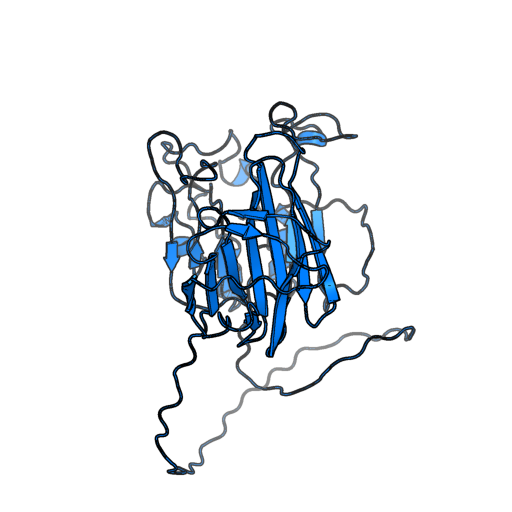43 C CA . LYS A 1 178 ? -9.249 -12.700 -13.919 1.00 29.73 178 LYS A CA 1
ATOM 1444 C C . LYS A 1 178 ? -10.724 -12.320 -13.996 1.00 29.73 178 LYS A C 1
ATOM 1446 O O . LYS A 1 178 ? -11.504 -12.734 -13.139 1.00 29.73 178 LYS A O 1
ATOM 1451 N N . THR A 1 179 ? -11.113 -11.539 -14.997 1.00 28.64 179 THR A N 1
ATOM 1452 C CA . THR A 1 179 ? -12.520 -11.211 -15.236 1.00 28.64 179 THR A CA 1
ATOM 1453 C C . THR A 1 179 ? -13.233 -12.443 -15.792 1.00 28.64 179 THR A C 1
ATOM 1455 O O . THR A 1 179 ? -13.190 -12.729 -16.984 1.00 28.64 179 THR A O 1
ATOM 1458 N N . ASN A 1 180 ? -13.895 -13.206 -14.921 1.00 33.91 180 ASN A N 1
ATOM 1459 C CA . ASN A 1 180 ? -14.925 -14.142 -15.358 1.00 33.91 180 ASN A CA 1
ATOM 1460 C C . ASN A 1 180 ? -16.256 -13.387 -15.396 1.00 33.91 180 ASN A C 1
ATOM 1462 O O . ASN A 1 180 ? -16.881 -13.134 -14.368 1.00 33.91 180 ASN A O 1
ATOM 1466 N N . THR A 1 181 ? -16.696 -13.037 -16.599 1.00 37.62 181 THR A N 1
ATOM 1467 C CA . THR A 1 181 ? -18.109 -12.795 -16.877 1.00 37.62 181 THR A CA 1
ATOM 1468 C C . THR A 1 181 ? -18.845 -14.127 -16.756 1.00 37.62 181 THR A C 1
ATOM 1470 O O . THR A 1 181 ? -18.810 -14.911 -17.693 1.00 37.62 181 THR A O 1
ATOM 1473 N N . GLU A 1 182 ? -19.411 -14.416 -15.583 1.00 28.80 182 GLU A N 1
ATOM 1474 C CA . GLU A 1 182 ? -20.722 -15.055 -15.374 1.00 28.80 182 GLU A CA 1
ATOM 1475 C C . GLU A 1 182 ? -20.915 -15.458 -13.900 1.00 28.80 182 GLU A C 1
ATOM 1477 O O . GLU A 1 182 ? -19.983 -15.769 -13.164 1.00 28.80 182 GLU A O 1
ATOM 1482 N N . ALA A 1 183 ? -22.170 -15.358 -13.473 1.00 32.38 183 ALA A N 1
ATOM 1483 C CA . ALA A 1 183 ? -22.683 -15.393 -12.111 1.00 32.38 183 ALA A CA 1
ATOM 1484 C C . ALA A 1 183 ? -22.221 -16.565 -11.230 1.00 32.38 183 ALA A C 1
ATOM 1486 O O . ALA A 1 183 ? -22.343 -17.701 -11.657 1.00 32.38 183 ALA A O 1
ATOM 1487 N N . VAL A 1 184 ? -21.950 -16.300 -9.939 1.00 26.52 184 VAL A N 1
ATOM 1488 C CA . VAL A 1 184 ? -22.549 -17.050 -8.812 1.00 26.52 184 VAL A CA 1
ATOM 1489 C C . VAL A 1 184 ? -22.700 -16.132 -7.588 1.00 26.52 184 VAL A C 1
ATOM 1491 O O . VAL A 1 184 ? -21.748 -15.534 -7.094 1.00 26.52 184 VAL A O 1
ATOM 1494 N N . ARG A 1 185 ? -23.945 -16.044 -7.108 1.00 27.88 185 ARG A N 1
ATOM 1495 C CA . ARG A 1 185 ? -24.386 -15.435 -5.847 1.00 27.88 185 ARG A CA 1
ATOM 1496 C C . ARG A 1 185 ? -23.977 -16.294 -4.643 1.00 27.88 185 ARG A C 1
ATOM 1498 O O . ARG A 1 185 ? -24.041 -17.510 -4.730 1.00 27.88 185 ARG A O 1
ATOM 1505 N N . ASN A 1 186 ? -23.781 -15.634 -3.498 1.00 24.75 186 ASN A N 1
ATOM 1506 C CA . ASN A 1 186 ? -23.906 -16.152 -2.126 1.00 24.75 186 ASN A CA 1
ATOM 1507 C C . ASN A 1 186 ? -23.007 -17.331 -1.709 1.00 24.75 186 ASN A C 1
ATOM 1509 O O . ASN A 1 186 ? -23.226 -18.453 -2.137 1.00 24.75 186 ASN A O 1
ATOM 1513 N N . THR A 1 187 ? -22.152 -17.122 -0.698 1.00 21.30 187 THR A N 1
ATOM 1514 C CA . THR A 1 187 ? -22.180 -17.887 0.573 1.00 21.30 187 THR A CA 1
ATOM 1515 C C . THR A 1 187 ? -21.417 -17.102 1.655 1.00 21.30 187 THR A C 1
ATOM 1517 O O . THR A 1 187 ? -20.296 -16.650 1.431 1.00 21.30 187 THR A O 1
ATOM 1520 N N . TYR A 1 188 ? -22.041 -16.921 2.822 1.00 20.55 188 TYR A N 1
ATOM 1521 C CA . TYR A 1 188 ? -21.486 -16.262 4.011 1.00 20.55 188 TYR A CA 1
ATOM 1522 C C . TYR A 1 188 ? -20.762 -17.256 4.951 1.00 20.55 188 TYR A C 1
ATOM 1524 O O . TYR A 1 188 ? -21.135 -18.419 5.022 1.00 20.55 188 TYR A O 1
ATOM 1532 N N . CYS A 1 189 ? -19.761 -16.725 5.673 1.00 23.02 189 CYS A N 1
ATOM 1533 C CA . CYS A 1 189 ? -19.138 -17.086 6.968 1.00 23.02 189 CYS A CA 1
ATOM 1534 C C . CYS A 1 189 ? -19.248 -18.514 7.562 1.00 23.02 189 CYS A C 1
ATOM 1536 O O . CYS A 1 189 ? -20.349 -18.991 7.794 1.00 23.02 189 CYS A O 1
ATOM 1538 N N . LEU A 1 190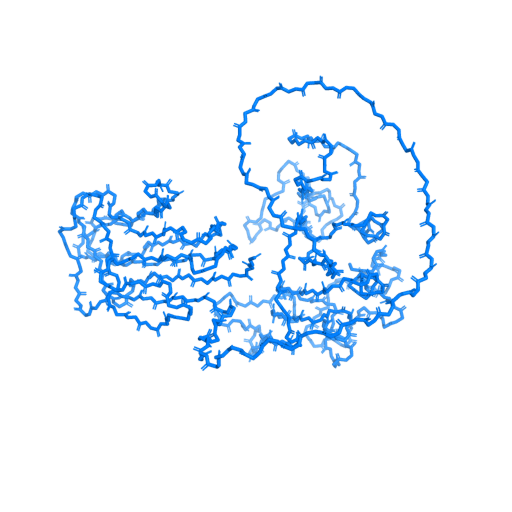 ? -18.118 -19.064 8.057 1.00 19.94 190 LEU A N 1
ATOM 1539 C CA . LEU A 1 190 ? -17.883 -19.421 9.480 1.00 19.94 190 LEU A CA 1
ATOM 1540 C C . LEU A 1 190 ? -16.482 -20.032 9.716 1.00 19.94 190 LEU A C 1
ATOM 1542 O O . LEU A 1 190 ? -15.919 -20.726 8.875 1.00 19.94 190 LEU A O 1
ATOM 1546 N N . ARG A 1 191 ? -15.925 -19.747 10.898 1.00 25.62 191 ARG A N 1
ATOM 1547 C CA . ARG A 1 191 ? -14.731 -20.363 11.498 1.00 25.62 191 ARG A CA 1
ATOM 1548 C C . ARG A 1 191 ? -15.199 -21.593 12.286 1.00 25.62 191 ARG A C 1
ATOM 1550 O O . ARG A 1 191 ? -16.147 -21.438 13.048 1.00 25.62 191 ARG A O 1
ATOM 1557 N N . THR A 1 192 ? -14.559 -22.755 12.133 1.00 22.98 192 THR A N 1
ATOM 1558 C CA . THR A 1 192 ? -14.297 -23.776 13.182 1.00 22.98 192 THR A CA 1
ATOM 1559 C C . THR A 1 192 ? -13.646 -25.030 12.574 1.00 22.98 192 THR A C 1
ATOM 1561 O O . THR A 1 192 ? -14.110 -25.591 11.593 1.00 22.98 192 THR A O 1
ATOM 1564 N N . ASP A 1 193 ? -12.485 -25.358 13.131 1.00 25.78 193 ASP A N 1
ATOM 1565 C CA . ASP A 1 193 ? -11.900 -26.651 13.507 1.00 25.78 193 ASP A CA 1
ATOM 1566 C C . ASP A 1 193 ? -12.195 -27.955 12.725 1.00 25.78 193 ASP A C 1
ATOM 1568 O O . ASP A 1 193 ? -13.326 -28.375 12.526 1.00 25.78 193 ASP A O 1
ATOM 1572 N N . ARG A 1 194 ? -11.084 -28.665 12.446 1.00 31.89 194 ARG A N 1
ATOM 1573 C CA . ARG A 1 194 ? -10.902 -30.115 12.204 1.00 31.89 194 ARG A CA 1
ATOM 1574 C C . ARG A 1 194 ? -11.913 -30.830 11.299 1.00 31.89 194 ARG A C 1
ATOM 1576 O O . ARG A 1 194 ? -12.868 -31.417 11.789 1.00 31.89 194 ARG A O 1
ATOM 1583 N N . ILE A 1 195 ? -11.521 -31.046 10.039 1.00 22.97 195 ILE A N 1
ATOM 1584 C CA . ILE A 1 195 ? -11.901 -32.248 9.279 1.00 22.97 195 ILE A CA 1
ATOM 1585 C C . ILE A 1 195 ? -10.688 -32.748 8.481 1.00 22.97 195 ILE A C 1
ATOM 1587 O O . ILE A 1 195 ? -10.010 -31.987 7.796 1.00 22.97 195 ILE A O 1
ATOM 1591 N N . ARG A 1 196 ? -10.404 -34.048 8.606 1.00 32.44 196 ARG A N 1
ATOM 1592 C CA . ARG A 1 196 ? -9.408 -34.804 7.840 1.00 32.44 196 ARG A CA 1
ATOM 1593 C C . ARG A 1 196 ? -10.189 -35.642 6.831 1.00 32.44 196 ARG A C 1
ATOM 1595 O O . ARG A 1 196 ? -10.905 -36.536 7.266 1.00 32.44 196 ARG A O 1
ATOM 1602 N N . ILE A 1 197 ? -10.066 -35.379 5.531 1.00 23.98 197 ILE A N 1
ATOM 1603 C CA . ILE A 1 197 ? -10.564 -36.284 4.482 1.00 23.98 197 ILE A CA 1
ATOM 1604 C C . ILE A 1 197 ? -9.523 -36.376 3.362 1.00 23.98 197 ILE A C 1
ATOM 1606 O O . ILE A 1 197 ? -8.917 -35.393 2.947 1.00 23.98 197 ILE A O 1
ATOM 1610 N N . THR A 1 198 ? -9.280 -37.623 2.983 1.00 27.70 198 THR A N 1
ATOM 1611 C CA . THR A 1 198 ? -8.272 -38.189 2.087 1.00 27.70 198 THR A CA 1
ATOM 1612 C C . THR A 1 198 ? -8.619 -38.037 0.605 1.00 27.70 198 THR A C 1
ATOM 1614 O O . THR A 1 198 ? -9.789 -38.156 0.267 1.00 27.70 198 THR A O 1
ATOM 1617 N N . ASN A 1 199 ? -7.577 -37.864 -0.227 1.00 28.88 199 ASN A N 1
ATOM 1618 C CA . ASN A 1 199 ? -7.450 -38.106 -1.679 1.00 28.88 199 ASN A CA 1
ATOM 1619 C C . ASN A 1 199 ? -8.698 -37.984 -2.567 1.00 28.88 199 ASN A C 1
ATOM 1621 O O . ASN A 1 199 ? -9.606 -38.784 -2.413 1.00 28.88 199 ASN A O 1
ATOM 1625 N N . PHE A 1 200 ? -8.621 -37.203 -3.654 1.00 27.00 200 PHE A N 1
ATOM 1626 C CA . PHE A 1 200 ? -9.071 -37.698 -4.964 1.00 27.00 200 PHE A CA 1
ATOM 1627 C C . PHE A 1 200 ? -8.401 -36.973 -6.145 1.00 27.00 200 PHE A C 1
ATOM 1629 O O . PHE A 1 200 ? -7.990 -35.818 -6.060 1.00 27.00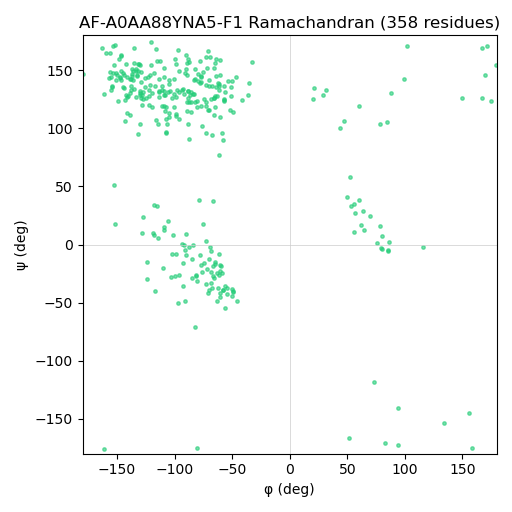 200 PHE A O 1
ATOM 1636 N N . SER A 1 201 ? -8.243 -37.746 -7.214 1.00 29.25 201 SER A N 1
ATOM 1637 C CA . SER A 1 201 ? -7.522 -37.537 -8.469 1.00 29.25 201 SER A CA 1
ATOM 1638 C C . SER A 1 201 ? -8.239 -36.641 -9.494 1.00 29.25 201 SER A C 1
ATOM 1640 O O . SER A 1 201 ? -9.463 -36.552 -9.495 1.00 29.25 201 SER A O 1
ATOM 1642 N N . LEU A 1 202 ? -7.443 -36.072 -10.419 1.00 32.38 202 LEU A N 1
ATOM 1643 C CA . LEU A 1 202 ? -7.786 -35.635 -11.798 1.00 32.38 202 LEU A CA 1
ATOM 1644 C C . LEU A 1 202 ? -8.863 -36.539 -12.458 1.00 32.38 202 LEU A C 1
ATOM 1646 O O . LEU A 1 202 ? -8.878 -37.721 -12.096 1.00 32.38 202 LEU A O 1
ATOM 1650 N N . PRO A 1 203 ? -9.659 -36.109 -13.483 1.00 43.66 203 PRO A N 1
ATOM 1651 C CA . PRO A 1 203 ? -9.102 -35.555 -14.738 1.00 43.66 203 PRO A CA 1
ATOM 1652 C C . PRO A 1 203 ? -10.018 -34.689 -15.665 1.00 43.66 203 PRO A C 1
ATOM 1654 O O . PRO A 1 203 ? -11.212 -34.516 -15.452 1.00 43.66 203 PRO A O 1
ATOM 1657 N N . THR A 1 204 ? -9.423 -34.312 -16.809 1.00 24.78 204 THR A N 1
ATOM 1658 C CA . THR A 1 204 ? -10.007 -34.160 -18.172 1.00 24.78 204 THR A CA 1
ATOM 1659 C C . THR A 1 204 ? -10.642 -32.837 -18.621 1.00 24.78 204 THR A C 1
ATOM 1661 O O . THR A 1 204 ? -11.522 -32.269 -17.989 1.00 24.78 204 THR A O 1
ATOM 1664 N N . PHE A 1 205 ? -10.197 -32.419 -19.813 1.00 30.03 205 PHE A N 1
ATOM 1665 C CA . PHE A 1 205 ? -10.790 -31.412 -20.693 1.00 30.03 205 PHE A CA 1
ATOM 1666 C C . PHE A 1 205 ? -12.208 -31.801 -21.139 1.00 30.03 205 PHE A C 1
ATOM 1668 O O . PHE A 1 205 ? -12.455 -32.968 -21.443 1.00 30.03 205 PHE A O 1
ATOM 1675 N N . LEU A 1 206 ? -13.081 -30.804 -21.315 1.00 21.20 206 LEU A N 1
ATOM 1676 C CA . LEU A 1 206 ? -14.260 -30.917 -22.172 1.00 21.20 206 LEU A CA 1
ATOM 1677 C C . LEU A 1 206 ? -14.472 -29.609 -22.945 1.00 21.20 206 LEU A C 1
ATOM 1679 O O . LEU A 1 206 ? -14.476 -28.522 -22.373 1.00 21.20 206 LEU A O 1
ATOM 1683 N N . HIS A 1 207 ? -14.599 -29.747 -24.261 1.00 27.16 207 HIS A N 1
ATOM 1684 C CA . HIS A 1 207 ? -14.962 -28.707 -25.215 1.00 27.16 207 HIS A CA 1
ATOM 1685 C C . HIS A 1 207 ? -16.479 -28.774 -25.418 1.00 27.16 207 HIS A C 1
ATOM 1687 O O . HIS A 1 207 ? -16.994 -29.872 -25.628 1.00 27.16 207 HIS A O 1
ATOM 1693 N N . VAL A 1 208 ? -17.186 -27.642 -25.367 1.00 23.31 208 VAL A N 1
ATOM 1694 C CA . VAL A 1 208 ? -18.567 -27.546 -25.859 1.00 23.31 208 VAL A CA 1
ATOM 1695 C C . VAL A 1 208 ? -18.752 -26.198 -26.546 1.00 23.31 208 VAL A C 1
ATOM 1697 O O . VAL A 1 208 ? -18.458 -25.151 -25.975 1.00 23.31 208 VAL A O 1
ATOM 1700 N N . ASP A 1 209 ? -19.231 -26.277 -27.778 1.00 26.42 209 ASP A N 1
ATOM 1701 C CA . ASP A 1 209 ? -19.692 -25.197 -28.637 1.00 26.42 209 ASP A CA 1
ATOM 1702 C C . ASP A 1 209 ? -21.216 -25.358 -28.771 1.00 26.42 209 ASP A C 1
ATOM 1704 O O . ASP A 1 209 ? -21.654 -26.488 -28.987 1.00 26.42 209 ASP A O 1
ATOM 1708 N N . SER A 1 210 ? -22.006 -24.285 -28.608 1.00 22.98 210 SER A N 1
ATOM 1709 C CA . SER A 1 210 ? -23.281 -24.055 -29.325 1.00 22.98 210 SER A CA 1
ATOM 1710 C C . SER A 1 210 ? -24.130 -22.914 -28.733 1.00 22.98 210 SER A C 1
ATOM 1712 O O . SER A 1 210 ? -24.535 -22.929 -27.573 1.00 22.98 210 SER A O 1
ATOM 1714 N N . THR A 1 211 ? -24.465 -21.985 -29.626 1.00 29.70 211 THR A N 1
ATOM 1715 C CA . THR A 1 211 ? -25.538 -20.973 -29.658 1.00 29.70 211 THR A CA 1
ATOM 1716 C C . THR A 1 211 ? -26.894 -21.349 -29.038 1.00 29.70 211 THR A C 1
ATOM 1718 O O . THR A 1 211 ? -27.432 -22.392 -29.393 1.00 29.70 211 THR A O 1
ATOM 1721 N N . TYR A 1 212 ? -27.535 -20.419 -28.303 1.00 25.75 212 TYR A N 1
ATOM 1722 C CA . TYR A 1 212 ? -29.006 -20.303 -28.215 1.00 25.75 212 TYR A CA 1
ATOM 1723 C C . TYR A 1 212 ? -29.504 -18.849 -28.044 1.00 25.75 212 TYR A C 1
ATOM 1725 O O . TYR A 1 212 ? -28.877 -18.007 -27.408 1.00 25.75 212 TYR A O 1
ATOM 1733 N N . LEU A 1 213 ? -30.643 -18.600 -28.694 1.00 23.38 213 LEU A N 1
ATOM 1734 C CA . LEU A 1 213 ? -31.317 -17.346 -29.043 1.00 23.38 213 LEU A CA 1
ATOM 1735 C C . LEU A 1 213 ? -32.182 -16.707 -27.933 1.00 23.38 213 LEU A C 1
ATOM 1737 O O . LEU A 1 213 ? -32.809 -17.402 -27.143 1.00 23.38 213 LEU A O 1
ATOM 1741 N N . LEU A 1 214 ? -32.273 -15.369 -28.007 1.00 26.48 214 LEU A N 1
ATOM 1742 C CA . LEU A 1 214 ? -33.430 -14.473 -27.789 1.00 26.48 214 LEU A CA 1
ATOM 1743 C C . LEU A 1 214 ? -34.641 -14.986 -26.978 1.00 26.48 214 LEU A C 1
ATOM 1745 O O . LEU A 1 214 ? -35.378 -15.848 -27.437 1.00 26.48 214 LEU A O 1
ATOM 1749 N N . THR A 1 215 ? -35.010 -14.250 -25.922 1.00 24.52 215 THR A N 1
ATOM 1750 C CA . THR A 1 215 ? -36.369 -13.680 -25.790 1.00 24.52 215 THR A CA 1
ATOM 1751 C C . THR A 1 215 ? -36.374 -12.445 -24.882 1.00 24.52 215 THR A C 1
ATOM 1753 O O . THR A 1 215 ? -35.792 -12.406 -23.803 1.00 24.52 215 THR A O 1
ATOM 1756 N N . SER A 1 216 ? -37.047 -11.410 -25.371 1.00 25.69 216 SER A N 1
ATOM 1757 C CA . SER A 1 216 ? -37.283 -10.101 -24.769 1.00 25.69 216 SER A CA 1
ATOM 1758 C C . SER A 1 216 ? -38.387 -10.118 -23.705 1.00 25.69 216 SER A C 1
ATOM 1760 O O . SER A 1 216 ? -39.474 -10.626 -23.977 1.00 25.69 216 SER A O 1
ATOM 1762 N N . ARG A 1 217 ? -38.192 -9.409 -22.585 1.00 27.39 217 ARG A N 1
ATOM 1763 C CA . ARG A 1 217 ? -39.268 -8.688 -21.877 1.00 27.39 217 ARG A CA 1
ATOM 1764 C C . ARG A 1 217 ? -38.723 -7.378 -21.311 1.00 27.39 217 ARG A C 1
ATOM 1766 O O . ARG A 1 217 ? -37.975 -7.364 -20.342 1.00 27.39 217 ARG A O 1
ATOM 1773 N N . VAL A 1 218 ? -39.119 -6.285 -21.955 1.00 27.28 218 VAL A N 1
ATOM 1774 C CA . VAL A 1 218 ? -38.974 -4.915 -21.461 1.00 27.28 218 VAL A CA 1
ATOM 1775 C C . VAL A 1 218 ? -39.954 -4.746 -20.302 1.00 27.28 218 VAL A C 1
ATOM 1777 O O . VAL A 1 218 ? -41.163 -4.852 -20.498 1.00 27.28 218 VAL A O 1
ATOM 1780 N N . MET A 1 219 ? -39.433 -4.512 -19.098 1.00 24.94 219 MET A N 1
ATOM 1781 C CA . MET A 1 219 ? -40.214 -4.028 -17.963 1.00 24.94 219 MET A CA 1
ATOM 1782 C C . MET A 1 219 ? -39.844 -2.563 -17.751 1.00 24.94 219 MET A C 1
ATOM 1784 O O . MET A 1 219 ? -38.757 -2.228 -17.289 1.00 24.94 219 MET A O 1
ATOM 1788 N N . THR A 1 220 ? -40.748 -1.689 -18.173 1.00 28.83 220 THR A N 1
ATOM 1789 C CA . THR A 1 220 ? -40.689 -0.250 -17.948 1.00 28.83 220 THR A CA 1
ATOM 1790 C C . THR A 1 220 ? -41.084 0.016 -16.498 1.00 28.83 220 THR A C 1
ATOM 1792 O O . THR A 1 220 ? -42.266 -0.003 -16.169 1.00 28.83 220 THR A O 1
ATOM 1795 N N . THR A 1 221 ? -40.116 0.267 -15.617 1.00 28.20 221 THR A N 1
ATOM 1796 C CA . THR A 1 221 ? -40.380 0.822 -14.281 1.00 28.20 221 THR A CA 1
ATOM 1797 C C . THR A 1 221 ? -39.303 1.831 -13.907 1.00 28.20 221 THR A C 1
ATOM 1799 O O . 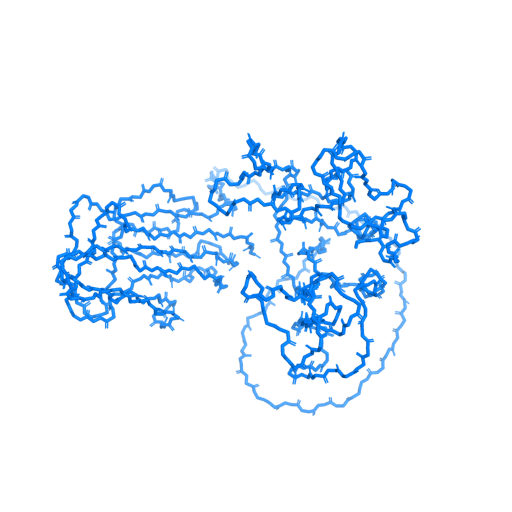THR A 1 221 ? -38.151 1.464 -13.716 1.00 28.20 221 THR A O 1
ATOM 1802 N N . ALA A 1 222 ? -39.740 3.090 -13.816 1.00 28.25 222 ALA A N 1
ATOM 1803 C CA . ALA A 1 222 ? -39.169 4.211 -13.072 1.00 28.25 222 ALA A CA 1
ATOM 1804 C C . ALA A 1 222 ? -37.653 4.463 -13.200 1.00 28.25 222 ALA A C 1
ATOM 1806 O O . ALA A 1 222 ? -36.831 3.842 -12.533 1.00 28.25 222 ALA A O 1
ATOM 1807 N N . LEU A 1 223 ? -37.311 5.521 -13.945 1.00 31.81 223 LEU A N 1
ATOM 1808 C CA . LEU A 1 223 ? -36.116 6.334 -13.706 1.00 31.81 223 LEU A CA 1
ATOM 1809 C C . LEU A 1 223 ? -36.217 6.967 -12.305 1.00 31.81 223 LEU A C 1
ATOM 1811 O O . LEU A 1 223 ? -36.543 8.140 -12.153 1.00 31.81 223 LEU A O 1
ATOM 1815 N N . ALA A 1 224 ? -35.956 6.181 -11.264 1.00 32.53 224 ALA A N 1
ATOM 1816 C CA . ALA A 1 224 ? -35.339 6.735 -10.077 1.00 32.53 224 ALA A CA 1
ATOM 1817 C C . ALA A 1 224 ? -33.885 6.994 -10.465 1.00 32.53 224 ALA A C 1
ATOM 1819 O O . ALA A 1 224 ? -33.190 6.085 -10.921 1.00 32.53 224 ALA A O 1
ATOM 1820 N N . THR A 1 225 ? -33.434 8.236 -10.337 1.00 30.78 225 THR A N 1
ATOM 1821 C CA . THR A 1 225 ? -32.013 8.574 -10.372 1.00 30.78 225 THR A CA 1
ATOM 1822 C C . THR A 1 225 ? -31.326 7.786 -9.261 1.00 30.78 225 THR A C 1
ATOM 1824 O O . THR A 1 225 ? -31.281 8.231 -8.114 1.00 30.78 225 THR A O 1
ATOM 1827 N N . LEU A 1 226 ? -30.852 6.578 -9.575 1.00 33.09 226 LEU A N 1
ATOM 1828 C CA . LEU A 1 226 ? -29.922 5.861 -8.720 1.00 33.09 226 LEU A CA 1
ATOM 1829 C C . LEU A 1 226 ? -28.718 6.792 -8.561 1.00 33.09 226 LEU A C 1
ATOM 1831 O O . LEU A 1 226 ? -28.183 7.242 -9.582 1.00 33.09 226 LEU A O 1
ATOM 1835 N N . PRO A 1 227 ? -28.315 7.149 -7.328 1.00 38.97 227 PRO A N 1
ATOM 1836 C CA . PRO A 1 227 ? -27.071 7.868 -7.156 1.00 38.97 227 PRO A CA 1
ATOM 1837 C C . PRO A 1 227 ? -26.004 6.977 -7.778 1.00 38.97 227 PRO A C 1
ATOM 1839 O O . PRO A 1 227 ? -25.902 5.798 -7.439 1.00 38.97 227 PRO A O 1
ATOM 1842 N N . VAL A 1 228 ? -25.266 7.519 -8.741 1.00 37.25 228 VAL A N 1
ATOM 1843 C CA . VAL A 1 228 ? -24.047 6.888 -9.230 1.00 37.25 228 VAL A CA 1
ATOM 1844 C C . VAL A 1 228 ? -23.156 6.770 -7.996 1.00 37.25 228 VAL A C 1
ATOM 1846 O O . VAL A 1 228 ? -22.565 7.759 -7.571 1.00 37.25 228 VAL A O 1
ATOM 1849 N N . SER A 1 229 ? -23.156 5.614 -7.326 1.00 47.06 229 SER A N 1
ATOM 1850 C CA . SER A 1 229 ? -22.254 5.387 -6.206 1.00 47.06 229 SER A CA 1
ATOM 1851 C C . SER A 1 229 ? -20.866 5.384 -6.815 1.00 47.06 229 SER A C 1
ATOM 1853 O O . SER A 1 229 ? -20.558 4.500 -7.615 1.00 47.06 229 SER A O 1
ATOM 1855 N N . SER A 1 230 ? -20.054 6.395 -6.517 1.00 51.81 230 SER A N 1
ATOM 1856 C CA . SER A 1 230 ? -18.663 6.373 -6.942 1.00 51.81 230 SER A CA 1
ATOM 1857 C C . SER A 1 230 ? -18.018 5.104 -6.378 1.00 51.81 230 SER A C 1
ATOM 1859 O O . SER A 1 230 ? -18.064 4.870 -5.172 1.00 51.81 230 SER A O 1
ATOM 1861 N N . GLU A 1 231 ? -17.417 4.275 -7.237 1.00 66.81 231 GLU A N 1
ATOM 1862 C CA . GLU A 1 231 ? -16.571 3.152 -6.789 1.00 66.81 231 GLU A CA 1
ATOM 1863 C C . GLU A 1 231 ? -15.392 3.659 -5.933 1.00 66.81 231 GLU A C 1
ATOM 1865 O O . GLU A 1 231 ? -14.887 2.962 -5.046 1.00 66.81 231 GLU A O 1
ATOM 1870 N N . ASN A 1 232 ? -15.025 4.928 -6.143 1.00 74.69 232 ASN A N 1
ATOM 1871 C CA . ASN A 1 232 ? -14.083 5.674 -5.326 1.00 74.69 232 ASN A CA 1
ATOM 1872 C C . ASN A 1 232 ? -14.685 5.975 -3.952 1.00 74.69 232 ASN A C 1
ATOM 1874 O O . ASN A 1 232 ? -15.649 6.734 -3.831 1.00 74.69 232 ASN A O 1
ATOM 1878 N N . ILE A 1 233 ? -14.068 5.411 -2.916 1.00 88.56 233 ILE A N 1
ATOM 1879 C CA . ILE A 1 233 ? -14.376 5.708 -1.519 1.00 88.56 233 ILE A CA 1
ATOM 1880 C C . ILE A 1 233 ? -13.114 6.250 -0.871 1.00 88.56 233 ILE A C 1
ATOM 1882 O O . ILE A 1 233 ? -12.111 5.542 -0.766 1.00 88.56 233 ILE A O 1
ATOM 1886 N N . ALA A 1 234 ? -13.176 7.488 -0.402 1.00 87.81 234 ALA A N 1
ATOM 1887 C CA . ALA A 1 234 ? -12.084 8.126 0.308 1.00 87.81 234 ALA A CA 1
ATOM 1888 C C . ALA A 1 234 ? -12.626 9.159 1.290 1.00 87.81 234 ALA A C 1
ATOM 1890 O O . ALA A 1 234 ? -13.555 9.895 0.975 1.00 87.81 234 ALA A O 1
ATOM 1891 N N . PHE A 1 235 ? -12.014 9.262 2.460 1.00 95.19 235 PHE A N 1
ATOM 1892 C CA . PHE A 1 235 ? -12.269 10.356 3.375 1.00 95.19 235 PHE A CA 1
ATOM 1893 C C . PHE A 1 235 ? -10.968 10.895 3.952 1.00 95.19 235 PHE A C 1
ATOM 1895 O O . PHE A 1 235 ? -10.010 10.154 4.162 1.00 95.19 235 PHE A O 1
ATOM 1902 N N . SER A 1 236 ? -10.974 12.187 4.243 1.00 91.75 236 SER A N 1
ATOM 1903 C CA . SER A 1 236 ? -9.959 12.861 5.042 1.00 91.75 236 SER A CA 1
ATOM 1904 C C . SER A 1 236 ? -10.671 13.905 5.878 1.00 91.75 236 SER A C 1
ATOM 1906 O O . SER A 1 236 ? -11.391 14.743 5.336 1.00 91.75 236 SER A O 1
ATOM 1908 N N . ALA A 1 237 ? -10.492 13.847 7.190 1.00 94.25 237 ALA A N 1
ATOM 1909 C CA . ALA A 1 237 ? -11.075 14.801 8.115 1.00 94.25 237 ALA A CA 1
ATOM 1910 C C . ALA A 1 237 ? -10.060 15.177 9.193 1.00 94.25 237 ALA A C 1
ATOM 1912 O O . ALA A 1 237 ? -9.290 14.336 9.662 1.00 94.25 237 ALA A O 1
ATOM 1913 N N . GLN A 1 238 ? -10.071 16.443 9.588 1.00 94.19 238 GLN A N 1
ATOM 1914 C CA . GLN A 1 238 ? -9.239 16.992 10.652 1.00 94.19 238 GLN A CA 1
ATOM 1915 C C . GLN A 1 238 ? -10.111 17.497 11.806 1.00 94.19 238 GLN A C 1
ATOM 1917 O O . GLN A 1 238 ? -11.336 17.582 11.694 1.00 94.19 238 GLN A O 1
ATOM 1922 N N . LEU A 1 239 ? -9.494 17.807 12.944 1.00 93.19 239 LEU A N 1
ATOM 1923 C CA . LEU A 1 239 ? -10.219 18.488 14.017 1.00 93.19 239 LEU A CA 1
ATOM 1924 C C . LEU A 1 239 ? -10.523 19.925 13.583 1.00 93.19 239 LEU A C 1
ATOM 1926 O O . LEU A 1 239 ? -9.678 20.601 12.993 1.00 93.19 239 LEU A O 1
ATOM 1930 N N . LYS A 1 240 ? -11.700 20.431 13.938 1.00 89.75 240 LYS A N 1
ATOM 1931 C CA . LYS A 1 240 ? -12.012 21.849 13.796 1.00 89.75 240 LYS A CA 1
ATOM 1932 C C . LYS A 1 240 ? -11.125 22.692 14.716 1.00 89.75 240 LYS A C 1
ATOM 1934 O O . LYS A 1 240 ? -10.587 22.216 15.716 1.00 89.75 240 LYS A O 1
ATOM 1939 N N . LYS A 1 241 ? -10.951 23.967 14.348 1.00 87.44 241 LYS A N 1
ATOM 1940 C CA . LYS A 1 241 ? -10.036 24.919 14.997 1.00 87.44 241 LYS A CA 1
ATOM 1941 C C . LYS A 1 241 ? -10.050 24.821 16.525 1.00 87.44 241 LYS A C 1
ATOM 1943 O O . LYS A 1 241 ? -11.080 25.044 17.156 1.00 87.44 241 LYS A O 1
ATOM 1948 N N . GLY A 1 242 ? -8.870 24.606 17.099 1.00 87.81 242 GLY A N 1
ATOM 1949 C CA . GLY A 1 242 ? -8.655 24.584 18.540 1.00 87.81 242 GLY A CA 1
ATOM 1950 C C . GLY A 1 242 ? -7.804 23.406 18.991 1.00 87.81 242 GLY A C 1
ATOM 1951 O O . GLY A 1 242 ? -6.948 22.896 18.264 1.00 87.81 242 GLY A O 1
ATOM 1952 N N . VAL A 1 243 ? -8.018 23.007 20.233 1.00 85.12 243 VAL A N 1
ATOM 1953 C CA . VAL A 1 243 ? -7.360 21.857 20.835 1.00 85.12 243 VAL A CA 1
ATOM 1954 C C . VAL A 1 243 ? -8.441 21.005 21.463 1.00 85.12 243 VAL A C 1
ATOM 1956 O O . VAL A 1 243 ? -9.241 21.509 22.248 1.00 85.12 243 VAL A O 1
ATOM 1959 N N . LEU A 1 244 ? -8.438 19.715 21.139 1.00 91.69 244 LEU A N 1
ATOM 1960 C CA . LEU A 1 244 ? -9.248 18.749 21.864 1.00 91.69 244 LEU A CA 1
ATOM 1961 C C . LEU A 1 244 ? -8.507 18.374 23.149 1.00 91.69 244 LEU A C 1
ATOM 1963 O O . LEU A 1 244 ? -7.398 17.857 23.060 1.00 91.69 244 LEU A O 1
ATOM 1967 N N . THR A 1 245 ? -9.096 18.640 24.314 1.00 92.69 245 THR A N 1
ATOM 1968 C CA . THR A 1 245 ? -8.571 18.258 25.637 1.00 92.69 245 THR A CA 1
ATOM 1969 C C . THR A 1 245 ? -9.557 17.358 26.377 1.00 92.69 245 THR A C 1
ATOM 1971 O O . THR A 1 245 ? -10.666 17.117 25.899 1.00 92.69 245 THR A O 1
ATOM 1974 N N . ASP A 1 246 ? -9.144 16.849 27.542 1.00 90.12 246 ASP A N 1
ATOM 1975 C CA . ASP A 1 246 ? -10.019 16.171 28.512 1.00 90.12 246 ASP A CA 1
ATOM 1976 C C . ASP A 1 246 ? -10.796 14.981 27.927 1.00 90.12 246 ASP A C 1
ATOM 1978 O O . ASP A 1 246 ? -11.937 14.696 28.303 1.00 90.12 246 ASP A O 1
ATOM 1982 N N . MET A 1 247 ? -10.158 14.268 26.994 1.00 94.12 247 MET A N 1
ATOM 1983 C CA . MET A 1 247 ? -10.734 13.091 26.352 1.00 94.12 247 MET A CA 1
ATOM 1984 C C . MET A 1 247 ? -11.013 12.001 27.392 1.00 94.12 247 MET A C 1
ATOM 1986 O O . MET A 1 247 ? -10.197 11.738 28.275 1.00 94.12 247 MET A O 1
ATOM 1990 N N . LYS A 1 248 ? -12.161 11.333 27.295 1.00 96.44 248 LYS A N 1
ATOM 1991 C CA . LYS A 1 248 ? -12.490 10.184 28.150 1.00 96.44 248 LYS A CA 1
ATOM 1992 C C . LYS A 1 248 ? -11.992 8.888 27.520 1.00 96.44 248 LYS A C 1
ATOM 1994 O O . LYS A 1 248 ? -12.054 8.728 26.304 1.00 96.44 248 LYS A O 1
ATOM 1999 N N . ALA A 1 249 ? -11.567 7.930 28.335 1.00 95.88 249 ALA A N 1
ATOM 2000 C CA . ALA A 1 249 ? -11.218 6.597 27.856 1.00 95.88 249 ALA A CA 1
ATOM 2001 C C . ALA A 1 249 ? -12.406 5.975 27.099 1.00 95.88 249 ALA A C 1
ATOM 2003 O O . ALA A 1 249 ? -13.546 6.005 27.565 1.00 95.88 249 ALA A O 1
ATOM 2004 N N . GLY A 1 250 ? -12.141 5.443 25.909 1.00 95.25 250 GLY A N 1
ATOM 2005 C CA . GLY A 1 250 ? -13.141 4.898 24.994 1.00 95.25 250 GLY A CA 1
ATOM 2006 C C . GLY A 1 250 ? -13.919 5.939 24.178 1.00 95.25 250 GLY A C 1
ATOM 2007 O O . GLY A 1 250 ? -14.718 5.541 23.334 1.00 95.25 250 GLY A O 1
ATOM 2008 N N . GLN A 1 251 ? -13.700 7.244 24.378 1.00 96.81 251 GLN A N 1
ATOM 2009 C CA . GLN A 1 251 ? -14.361 8.294 23.599 1.00 96.81 251 GLN A CA 1
ATOM 2010 C C . GLN A 1 251 ? -13.925 8.248 22.134 1.00 96.81 251 GLN A C 1
ATOM 2012 O O . GLN A 1 251 ? -12.735 8.363 21.845 1.00 96.81 251 GLN A O 1
ATOM 2017 N N . THR A 1 252 ? -14.888 8.171 21.214 1.00 98.06 252 THR A N 1
ATOM 2018 C CA . THR A 1 252 ? -14.651 8.362 19.778 1.00 98.06 252 THR A CA 1
ATOM 2019 C C . THR A 1 252 ? -14.213 9.793 19.486 1.00 98.06 252 THR A C 1
ATOM 2021 O O . THR A 1 252 ? -14.872 10.758 19.889 1.00 98.06 252 THR A O 1
ATOM 2024 N N . ILE A 1 253 ? -13.099 9.929 18.771 1.00 97.38 253 ILE A N 1
ATOM 2025 C CA . ILE A 1 253 ? -12.559 11.216 18.348 1.00 97.38 253 ILE A CA 1
ATOM 2026 C C . ILE A 1 253 ? -13.282 11.663 17.082 1.00 97.38 253 ILE A C 1
ATOM 2028 O O . ILE A 1 253 ? -13.293 10.963 16.069 1.00 97.38 253 ILE A O 1
ATOM 2032 N N . LYS A 1 254 ? -13.892 12.846 17.147 1.00 96.38 254 LYS A N 1
ATOM 2033 C CA . LYS A 1 254 ? -14.638 13.440 16.038 1.00 96.38 254 LYS A CA 1
ATOM 2034 C C . LYS A 1 254 ? -13.733 14.408 15.291 1.00 96.38 254 LYS A C 1
ATOM 2036 O O . LYS A 1 254 ? -13.423 15.470 15.818 1.00 96.38 254 LYS A O 1
ATOM 2041 N N . PHE A 1 255 ? -13.317 14.029 14.087 1.00 96.44 255 PHE A N 1
ATOM 2042 C CA . PHE A 1 255 ? -12.636 14.927 13.160 1.00 96.44 255 PHE A CA 1
ATOM 2043 C C . PHE A 1 255 ? -13.722 15.635 12.349 1.00 96.44 255 PHE A C 1
ATOM 2045 O O . PHE A 1 255 ? -14.255 15.104 11.381 1.00 96.44 255 PHE A O 1
ATOM 2052 N N . ASP A 1 256 ? -14.164 16.781 12.848 1.00 94.56 256 ASP A N 1
ATOM 2053 C CA . ASP A 1 256 ? -15.399 17.448 12.441 1.00 94.56 256 ASP A CA 1
ATOM 2054 C C . ASP A 1 256 ? -15.228 18.477 11.309 1.00 94.56 256 ASP A C 1
ATOM 2056 O O . ASP A 1 256 ? -16.216 19.060 10.852 1.00 94.56 256 ASP A O 1
ATOM 2060 N N . ASP A 1 257 ? -14.000 18.658 10.819 1.00 93.62 257 ASP A N 1
ATOM 2061 C CA . ASP A 1 257 ? -13.663 19.456 9.641 1.00 93.62 257 ASP A CA 1
ATOM 2062 C C . ASP A 1 257 ? -13.271 18.531 8.474 1.00 93.62 257 ASP A C 1
ATOM 2064 O O . ASP A 1 257 ? -12.159 18.004 8.397 1.00 93.62 257 ASP A O 1
ATOM 2068 N N . VAL A 1 258 ? -14.242 18.251 7.601 1.00 95.38 258 VAL A N 1
ATOM 2069 C CA . VAL A 1 258 ? -14.131 17.248 6.530 1.00 95.38 258 VAL A CA 1
ATOM 2070 C C . VAL A 1 258 ? -13.531 17.878 5.275 1.00 95.38 258 VAL A C 1
ATOM 2072 O O . VAL A 1 258 ? -14.098 18.817 4.723 1.00 95.38 258 VAL A O 1
ATOM 2075 N N . ILE A 1 259 ? -12.418 17.316 4.803 1.00 90.12 259 ILE A N 1
ATOM 2076 C CA . ILE A 1 259 ? -11.696 17.741 3.595 1.00 90.12 259 ILE A CA 1
ATOM 2077 C C . ILE A 1 259 ? -12.216 16.971 2.374 1.00 90.12 259 ILE A C 1
ATOM 2079 O O . ILE A 1 259 ? -12.557 17.567 1.357 1.00 90.12 259 ILE A O 1
ATOM 2083 N N . THR A 1 260 ? -12.317 15.646 2.503 1.00 87.56 260 THR A N 1
ATOM 2084 C CA . THR A 1 260 ? -12.774 14.727 1.450 1.00 87.56 260 THR A CA 1
ATOM 2085 C C . THR A 1 260 ? -13.739 13.716 2.059 1.00 87.56 260 THR A C 1
ATOM 2087 O O . THR A 1 260 ? -13.515 13.268 3.185 1.00 87.56 260 THR A O 1
ATOM 2090 N N . ASN A 1 261 ? -14.798 13.342 1.335 1.00 92.31 261 ASN A N 1
ATOM 2091 C CA . ASN A 1 261 ? -15.737 12.287 1.745 1.00 92.31 261 ASN A CA 1
ATOM 2092 C C . ASN A 1 261 ? -16.404 11.603 0.537 1.00 92.31 261 ASN A C 1
ATOM 2094 O O . ASN A 1 261 ? -17.627 11.494 0.451 1.00 92.31 261 ASN A O 1
ATOM 2098 N N . GLU A 1 262 ? -15.588 11.166 -0.417 1.00 87.69 262 GLU A N 1
ATOM 2099 C CA . GLU A 1 262 ? -16.028 10.384 -1.571 1.00 87.69 262 GLU A CA 1
ATOM 2100 C C . GLU A 1 262 ? -16.655 9.060 -1.111 1.00 87.69 262 GLU A C 1
ATOM 2102 O O . GLU A 1 262 ? -16.125 8.361 -0.241 1.00 87.69 262 GLU A O 1
ATOM 2107 N N . GLY A 1 263 ? -17.817 8.724 -1.669 1.00 87.44 263 GLY A N 1
ATOM 2108 C CA . GLY A 1 263 ? -18.629 7.592 -1.217 1.00 87.44 263 GLY A CA 1
ATOM 2109 C C . GLY A 1 263 ? -19.405 7.831 0.088 1.00 87.44 263 GLY A C 1
ATOM 2110 O O . GLY A 1 263 ? -20.109 6.929 0.534 1.00 87.44 263 GLY A O 1
ATOM 2111 N N . ASN A 1 264 ? -19.322 9.028 0.689 1.00 93.31 264 ASN A N 1
ATOM 2112 C CA . ASN A 1 264 ? -20.092 9.451 1.870 1.00 93.31 264 ASN A CA 1
ATOM 2113 C C . ASN A 1 264 ? -19.991 8.500 3.082 1.00 93.31 264 ASN A C 1
ATOM 2115 O O . ASN A 1 264 ? -20.949 8.338 3.839 1.00 93.31 264 ASN A O 1
ATOM 2119 N N . GLY A 1 265 ? -18.838 7.849 3.268 1.00 95.12 265 GLY A N 1
ATOM 2120 C CA . GLY A 1 265 ? -18.642 6.870 4.341 1.00 95.12 265 GLY A CA 1
ATOM 2121 C C . GLY A 1 265 ? -18.315 7.480 5.705 1.00 95.12 265 GLY A C 1
ATOM 2122 O O . GLY A 1 265 ? -18.588 6.861 6.731 1.00 95.12 265 GLY A O 1
ATOM 2123 N N . TYR A 1 266 ? -17.729 8.679 5.755 1.00 98.00 266 TYR A N 1
ATOM 2124 C CA . TYR A 1 266 ? -17.350 9.330 7.011 1.00 98.00 266 TYR A CA 1
ATOM 2125 C C . TYR A 1 266 ? -18.451 10.260 7.534 1.00 98.00 266 TYR A C 1
ATOM 2127 O O . TYR A 1 266 ? -18.986 11.077 6.784 1.00 98.00 266 TYR A O 1
ATOM 2135 N N . SER A 1 267 ? -18.765 10.181 8.832 1.00 97.75 267 SER A N 1
ATOM 2136 C CA . SER A 1 267 ? -19.692 11.101 9.509 1.00 97.75 267 SER A CA 1
ATOM 2137 C C . SER A 1 267 ? -18.951 11.994 10.501 1.00 97.75 267 SER A C 1
ATOM 2139 O O . SER A 1 267 ? -18.412 11.517 11.501 1.00 97.75 267 SER A O 1
ATOM 2141 N N . LYS A 1 268 ? -19.007 13.311 10.277 1.00 96.38 268 LYS A N 1
ATOM 2142 C CA . LYS A 1 268 ? -18.424 14.329 11.170 1.00 96.38 268 LYS A CA 1
ATOM 2143 C C . LYS A 1 268 ? -19.124 14.410 12.532 1.00 96.38 268 LYS A C 1
ATOM 2145 O O . LYS A 1 268 ? -18.515 14.776 13.530 1.00 96.38 268 LYS A O 1
ATOM 2150 N N . GLU A 1 269 ? -20.404 14.042 12.596 1.00 96.56 269 GLU A N 1
ATOM 2151 C CA . GLU A 1 269 ? -21.217 14.070 13.816 1.00 96.56 269 GLU A CA 1
ATOM 2152 C C . GLU A 1 269 ? -20.813 12.959 14.788 1.00 96.56 269 GLU A C 1
ATOM 2154 O O . GLU A 1 269 ? -20.877 13.137 16.011 1.00 96.56 269 GLU A O 1
ATOM 2159 N N . SER A 1 270 ? -20.404 11.810 14.246 1.00 97.25 270 SER A N 1
ATOM 2160 C CA . SER A 1 270 ? -20.035 10.623 15.020 1.00 97.25 270 SER A CA 1
ATOM 2161 C C . SER A 1 270 ? -18.525 10.407 15.127 1.00 97.25 270 SER A C 1
ATOM 2163 O O . SER A 1 270 ? -18.082 9.852 16.126 1.00 97.25 270 SER A O 1
ATOM 2165 N N . GLY A 1 271 ? -17.738 10.867 14.151 1.00 97.62 271 GLY A N 1
ATOM 2166 C CA . GLY A 1 271 ? -16.314 10.550 14.020 1.00 97.62 271 GLY A CA 1
ATOM 2167 C C . GLY A 1 271 ? -16.037 9.182 13.385 1.00 97.62 271 GLY A C 1
ATOM 2168 O O . GLY A 1 271 ? -14.892 8.732 13.366 1.00 97.62 271 GLY A O 1
ATOM 2169 N N . ILE A 1 272 ? -17.079 8.508 12.886 1.00 98.62 272 ILE A N 1
ATOM 2170 C CA . ILE A 1 272 ? -17.032 7.118 12.432 1.00 98.62 272 ILE A CA 1
ATOM 2171 C C . ILE A 1 272 ? -17.025 7.072 10.905 1.00 98.62 272 ILE A C 1
ATOM 2173 O O . ILE A 1 272 ? -17.864 7.687 10.244 1.00 98.62 272 ILE A O 1
ATOM 2177 N N . PHE A 1 273 ? -16.113 6.276 10.355 1.00 98.44 273 PHE A N 1
ATOM 2178 C CA . PHE A 1 273 ? -16.169 5.824 8.974 1.00 98.44 273 PHE A CA 1
ATOM 2179 C C . PHE A 1 273 ? -16.972 4.524 8.890 1.00 98.44 273 PHE A C 1
ATOM 2181 O O . PHE A 1 273 ? -16.625 3.542 9.539 1.00 98.44 273 PHE A O 1
ATOM 2188 N N . THR A 1 274 ? -18.031 4.496 8.089 1.00 98.31 274 THR A N 1
ATOM 2189 C CA . THR A 1 274 ? -18.772 3.279 7.740 1.00 98.31 274 THR A CA 1
ATOM 2190 C C . THR A 1 274 ? -18.450 2.929 6.299 1.00 98.31 274 THR A C 1
ATOM 2192 O O . THR A 1 274 ? -18.751 3.722 5.415 1.00 98.31 274 THR A O 1
ATOM 2195 N N . ALA A 1 275 ? -17.849 1.763 6.059 1.00 95.19 275 ALA A N 1
ATOM 2196 C CA . ALA A 1 275 ? -17.438 1.324 4.730 1.00 95.19 275 ALA A CA 1
ATOM 2197 C C . ALA A 1 275 ? -18.658 1.216 3.791 1.00 95.19 275 ALA A C 1
ATOM 2199 O O . ALA A 1 275 ? -19.473 0.306 3.968 1.00 95.19 275 ALA A O 1
ATOM 2200 N N . PRO A 1 276 ? -18.809 2.110 2.793 1.00 92.88 276 PRO A N 1
ATOM 2201 C CA . PRO A 1 276 ? -19.945 2.068 1.870 1.00 92.88 276 PRO A CA 1
ATOM 2202 C C . PRO A 1 276 ? -19.930 0.820 0.984 1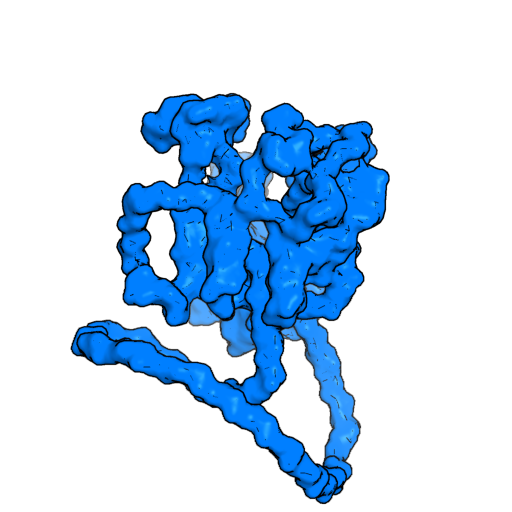.00 92.88 276 PRO A C 1
ATOM 2204 O O . PRO A 1 276 ? -20.984 0.324 0.597 1.00 92.88 276 PRO A O 1
ATOM 2207 N N . LEU A 1 277 ? -18.736 0.294 0.699 1.00 86.75 277 LEU A N 1
ATOM 2208 C CA . LEU A 1 277 ? -18.509 -0.950 -0.027 1.00 86.75 277 LEU A CA 1
ATOM 2209 C C . LEU A 1 277 ? -17.491 -1.810 0.726 1.00 86.75 277 LEU A C 1
ATOM 2211 O O . LEU A 1 277 ? -16.663 -1.308 1.485 1.00 86.75 277 LEU A O 1
ATOM 2215 N N . GLY A 1 278 ? -17.548 -3.121 0.517 1.00 83.19 278 GLY A N 1
ATOM 2216 C CA . GLY A 1 278 ? -16.508 -4.029 0.977 1.00 83.19 278 GLY A CA 1
ATOM 2217 C C . GLY A 1 278 ? -15.200 -3.750 0.248 1.00 83.19 278 GLY A C 1
ATOM 2218 O O . GLY A 1 278 ? -15.199 -3.244 -0.872 1.00 83.19 278 GLY A O 1
ATOM 2219 N N . GLY A 1 279 ? -14.077 -4.047 0.894 1.00 76.50 279 GLY A N 1
ATOM 2220 C CA . GLY A 1 279 ? -12.778 -3.931 0.261 1.00 76.50 279 GLY A CA 1
ATOM 2221 C C . GLY A 1 279 ? -11.588 -3.806 1.192 1.00 76.50 279 GLY A C 1
ATOM 2222 O O . GLY A 1 279 ? -11.692 -3.921 2.411 1.00 76.50 279 GLY A O 1
ATOM 2223 N N . MET A 1 280 ? -10.420 -3.603 0.597 1.00 77.62 280 MET A N 1
ATOM 2224 C CA . MET A 1 280 ? -9.205 -3.237 1.314 1.00 77.62 280 MET A CA 1
ATOM 2225 C C . MET A 1 280 ? -9.131 -1.724 1.436 1.00 77.62 280 MET A C 1
ATOM 2227 O O . MET A 1 280 ? -9.167 -1.015 0.434 1.00 77.62 280 MET A O 1
ATOM 2231 N N . TYR A 1 281 ? -8.970 -1.249 2.662 1.00 85.06 281 TYR A N 1
ATOM 2232 C CA . TYR A 1 281 ? -8.831 0.160 2.978 1.00 85.06 281 TYR A CA 1
ATOM 2233 C C . TYR A 1 281 ? -7.437 0.444 3.517 1.00 85.06 281 TYR A C 1
ATOM 2235 O O . TYR A 1 281 ? -6.980 -0.246 4.430 1.00 85.06 281 TYR A O 1
ATOM 2243 N N . THR A 1 282 ? -6.788 1.480 2.996 1.00 81.94 282 THR A N 1
ATOM 2244 C CA . THR A 1 282 ? -5.635 2.095 3.659 1.00 81.94 282 THR A CA 1
ATOM 2245 C C . THR A 1 282 ? -6.169 3.177 4.574 1.00 81.94 282 THR A C 1
ATOM 2247 O O . THR A 1 282 ? -6.759 4.143 4.099 1.00 81.94 282 THR A O 1
ATOM 2250 N N . LEU A 1 283 ? -5.990 2.999 5.879 1.00 88.44 283 LEU A N 1
ATOM 2251 C CA . LEU A 1 283 ? -6.411 3.933 6.917 1.00 88.44 283 LEU A CA 1
ATOM 2252 C C . LEU A 1 283 ? -5.170 4.575 7.522 1.00 88.44 283 LEU A C 1
ATOM 2254 O O . LEU A 1 283 ? -4.256 3.862 7.941 1.00 88.44 283 LEU A O 1
ATOM 2258 N N . SER A 1 284 ? -5.143 5.899 7.593 1.00 86.50 284 SER A N 1
ATOM 2259 C CA . SER A 1 284 ? -4.030 6.648 8.164 1.00 86.50 284 SER A CA 1
ATOM 2260 C C . SER A 1 284 ? -4.522 7.704 9.134 1.00 86.50 284 SER A C 1
ATOM 2262 O O . SER A 1 284 ? -5.575 8.314 8.957 1.00 86.50 284 SER A O 1
ATOM 2264 N N . TRP A 1 285 ? -3.747 7.920 10.186 1.00 94.00 285 TRP A N 1
ATOM 2265 C CA . TRP A 1 285 ? -3.969 9.033 11.088 1.00 94.00 285 TRP A CA 1
ATOM 2266 C C . TRP A 1 285 ? -2.652 9.580 11.593 1.00 94.00 285 TRP A C 1
ATOM 2268 O O . TRP A 1 285 ? -1.685 8.841 11.794 1.00 94.00 285 TRP A O 1
ATOM 2278 N N . SER A 1 286 ? -2.648 10.881 11.829 1.00 87.75 286 SER A N 1
ATOM 2279 C CA . SER A 1 286 ? -1.613 11.571 12.581 1.00 87.75 286 SER A CA 1
ATOM 2280 C C . SER A 1 286 ? -2.275 12.451 13.621 1.00 87.75 286 SER A C 1
ATOM 2282 O O . SER A 1 286 ? -3.432 12.841 13.469 1.00 87.75 286 SER A O 1
ATOM 2284 N N . PHE A 1 287 ? -1.551 12.750 14.685 1.00 90.88 287 PHE A N 1
ATOM 2285 C CA . PHE A 1 287 ? -1.986 13.667 15.719 1.00 90.88 287 PHE A CA 1
ATOM 2286 C C . PHE A 1 287 ? -0.787 14.292 16.409 1.00 90.88 287 PHE A C 1
ATOM 2288 O O . PHE A 1 287 ? 0.252 13.651 16.556 1.00 90.88 287 PHE A O 1
ATOM 2295 N N . LEU A 1 288 ? -0.950 15.537 16.850 1.00 90.81 288 LEU A N 1
ATOM 2296 C CA . LEU A 1 288 ? 0.080 16.266 17.581 1.00 90.81 288 LEU A CA 1
ATOM 2297 C C . LEU A 1 288 ? -0.365 16.525 19.019 1.00 90.81 288 LEU A C 1
ATOM 2299 O O . LEU A 1 288 ? -1.422 17.122 19.240 1.00 90.81 288 LEU A O 1
ATOM 2303 N N . THR A 1 289 ? 0.476 16.139 19.972 1.00 90.44 289 THR A N 1
ATOM 2304 C CA . THR A 1 289 ? 0.375 16.522 21.382 1.00 90.44 289 THR A CA 1
ATOM 2305 C C . THR A 1 289 ? 1.280 17.732 21.646 1.00 90.44 289 THR A C 1
ATOM 2307 O O . THR A 1 289 ? 2.287 17.953 20.964 1.00 90.44 289 THR A O 1
ATOM 2310 N N . TYR A 1 290 ? 0.903 18.589 22.594 1.00 85.06 290 TYR A N 1
ATOM 2311 C CA . TYR A 1 290 ? 1.666 19.807 22.911 1.00 85.06 290 TYR A CA 1
ATOM 2312 C C . TYR A 1 290 ? 1.585 20.154 24.402 1.00 85.06 290 TYR A C 1
ATOM 2314 O O . TYR A 1 290 ? 0.692 19.677 25.097 1.00 85.06 290 TYR A O 1
ATOM 2322 N N . ASN A 1 291 ? 2.491 21.005 24.899 1.00 83.06 291 ASN A N 1
ATOM 2323 C CA . ASN A 1 291 ? 2.488 21.528 26.277 1.00 83.06 291 ASN A CA 1
ATOM 2324 C C . ASN A 1 291 ? 2.401 20.441 27.367 1.00 83.06 291 ASN A C 1
ATOM 2326 O O . ASN A 1 291 ? 1.484 20.459 28.188 1.00 83.06 291 ASN A O 1
ATOM 2330 N N . LYS A 1 292 ? 3.354 19.496 27.387 1.00 84.62 292 LYS A N 1
ATOM 2331 C CA . LYS A 1 292 ? 3.375 18.338 28.311 1.00 84.62 292 LYS A CA 1
ATOM 2332 C C . LYS A 1 292 ? 2.181 17.396 28.149 1.00 84.62 292 LYS A C 1
ATOM 2334 O O . LYS A 1 292 ? 1.884 16.591 29.030 1.00 84.62 292 LYS A O 1
ATOM 2339 N N . GLY A 1 293 ? 1.482 17.517 27.028 1.00 86.06 293 GLY A N 1
ATOM 2340 C CA . GLY A 1 293 ? 0.373 16.663 26.668 1.00 86.06 293 GLY A CA 1
ATOM 2341 C C . GLY A 1 293 ? 0.814 15.255 26.289 1.00 86.06 293 GLY A C 1
ATOM 2342 O O . GLY A 1 293 ? 1.985 14.962 26.063 1.00 86.06 293 GLY A O 1
ATOM 2343 N N . HIS A 1 294 ? -0.170 14.376 26.222 1.00 91.69 294 HIS A N 1
ATOM 2344 C CA . HIS A 1 294 ? -0.032 13.022 25.712 1.00 91.69 294 HIS A CA 1
ATOM 2345 C C . HIS A 1 294 ? -1.344 12.635 25.032 1.00 91.69 294 HIS A C 1
ATOM 2347 O O . HIS A 1 294 ? -2.370 13.272 25.264 1.00 91.69 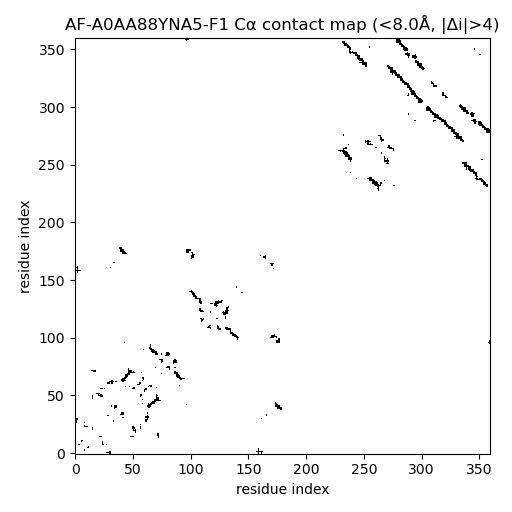294 HIS A O 1
ATOM 2353 N N . ALA A 1 295 ? -1.338 11.603 24.200 1.00 93.81 295 ALA A N 1
ATOM 2354 C CA . ALA A 1 295 ? -2.561 11.033 23.663 1.00 93.81 295 ALA A CA 1
ATOM 2355 C C . ALA A 1 295 ? -2.356 9.571 23.282 1.00 93.81 295 ALA A C 1
ATOM 2357 O O . ALA A 1 295 ? -1.362 9.204 22.653 1.00 93.81 295 ALA A O 1
ATOM 2358 N N . HIS A 1 296 ? -3.335 8.749 23.649 1.00 94.69 296 HIS A N 1
ATOM 2359 C CA . HIS A 1 296 ? -3.452 7.365 23.216 1.00 94.69 296 HIS A CA 1
ATOM 2360 C C . HIS A 1 296 ? -4.599 7.289 22.214 1.00 94.69 296 HIS A C 1
ATOM 2362 O O . HIS A 1 296 ? -5.750 7.397 22.622 1.00 94.69 296 HIS A O 1
ATOM 2368 N N . LEU A 1 297 ? -4.312 7.110 20.924 1.00 95.00 297 LEU A N 1
ATOM 2369 C CA . LEU A 1 297 ? -5.349 6.922 19.906 1.00 95.00 297 LEU A CA 1
ATOM 2370 C C . LEU A 1 297 ? -5.341 5.486 19.410 1.00 95.00 297 LEU A C 1
ATOM 2372 O O . LEU A 1 297 ? -4.340 4.995 18.882 1.00 95.00 297 LEU A O 1
ATOM 2376 N N . PHE A 1 298 ? -6.457 4.797 19.607 1.00 96.94 298 PHE A N 1
ATOM 2377 C CA . PHE A 1 298 ? -6.616 3.394 19.259 1.00 96.94 298 PHE A CA 1
ATOM 2378 C C . PHE A 1 298 ? -7.638 3.266 18.137 1.00 96.94 298 PHE A C 1
ATOM 2380 O O . PHE A 1 298 ? -8.726 3.835 18.210 1.00 96.94 298 PHE A O 1
ATOM 2387 N N . LEU A 1 299 ? -7.288 2.516 17.097 1.00 97.19 299 LEU A N 1
ATOM 2388 C CA . LEU A 1 299 ? -8.188 2.233 15.991 1.00 97.19 299 LEU A CA 1
ATOM 2389 C C . LEU A 1 299 ? -9.096 1.065 16.356 1.00 97.19 299 LEU A C 1
ATOM 2391 O O . LEU A 1 299 ? -8.615 0.004 16.755 1.00 97.19 299 LEU A O 1
ATOM 2395 N N . TYR A 1 300 ? -10.396 1.249 16.168 1.00 98.00 300 TYR A N 1
ATOM 2396 C CA . TYR A 1 300 ? -11.424 0.243 16.391 1.00 98.00 300 TYR A CA 1
ATOM 2397 C C . TYR A 1 300 ? -12.079 -0.151 15.067 1.00 98.00 300 TYR A C 1
ATOM 2399 O O . TYR A 1 300 ? -12.325 0.702 14.219 1.00 98.00 300 TYR A O 1
ATOM 2407 N N . ARG A 1 301 ? -12.405 -1.440 14.915 1.00 96.62 301 ARG A N 1
ATOM 2408 C CA . ARG A 1 301 ? -13.281 -1.985 13.870 1.00 96.62 301 ARG A CA 1
ATOM 2409 C C . ARG A 1 301 ? -14.447 -2.708 14.528 1.00 96.62 301 ARG A C 1
ATOM 2411 O O . ARG A 1 301 ? -14.239 -3.686 15.247 1.00 96.62 301 ARG A O 1
ATOM 2418 N N . ASN A 1 302 ? -15.671 -2.262 14.259 1.00 95.19 302 ASN A N 1
ATOM 2419 C CA . ASN A 1 302 ? -16.899 -2.847 14.814 1.00 95.19 302 ASN A CA 1
ATOM 2420 C C . ASN A 1 302 ? -16.832 -3.034 16.344 1.00 95.19 302 ASN A C 1
ATOM 2422 O O . ASN A 1 302 ? -17.220 -4.075 16.868 1.00 95.19 302 ASN A O 1
ATOM 2426 N N . GLY A 1 303 ? -16.271 -2.052 17.056 1.00 92.19 303 GLY A N 1
ATOM 2427 C CA . GLY A 1 303 ? -16.115 -2.095 18.513 1.00 92.19 303 GLY A CA 1
ATOM 2428 C C . GLY A 1 303 ? -14.935 -2.925 19.035 1.00 92.19 303 GLY A C 1
ATOM 2429 O O . GLY A 1 303 ? -14.673 -2.872 20.233 1.00 92.19 303 GLY A O 1
ATOM 2430 N N . ASN A 1 304 ? -14.180 -3.610 18.172 1.00 92.06 304 ASN A N 1
ATOM 2431 C CA . ASN A 1 304 ? -12.957 -4.316 18.552 1.00 92.06 304 ASN A CA 1
ATOM 2432 C C . ASN A 1 304 ? -11.727 -3.467 18.247 1.00 92.06 304 ASN A C 1
ATOM 2434 O O . ASN A 1 304 ? -11.596 -2.934 17.146 1.00 92.06 304 ASN A O 1
ATOM 2438 N N . GLU A 1 305 ? -10.807 -3.374 19.197 1.00 95.12 305 GLU A N 1
ATOM 2439 C CA . GLU A 1 305 ? -9.533 -2.693 18.996 1.00 95.12 305 GLU A CA 1
ATOM 2440 C C . GLU A 1 305 ? -8.655 -3.447 17.984 1.00 95.12 305 GLU A C 1
ATOM 2442 O O . GLU A 1 305 ? -8.541 -4.672 18.028 1.00 95.12 305 GLU A O 1
ATOM 2447 N N . VAL A 1 306 ? -8.032 -2.706 17.068 1.00 87.69 306 VAL A N 1
ATOM 2448 C CA . VAL A 1 306 ? -7.195 -3.240 15.983 1.00 87.69 306 VAL A CA 1
ATOM 2449 C C . VAL A 1 306 ? -5.749 -2.772 16.110 1.00 87.69 306 VAL A C 1
ATOM 2451 O O . VAL A 1 306 ? -4.830 -3.546 15.850 1.00 87.69 306 VAL A O 1
ATOM 2454 N N . PHE A 1 307 ? -5.529 -1.508 16.479 1.00 86.62 307 PHE A N 1
ATOM 2455 C CA . PHE A 1 307 ? -4.191 -0.920 16.513 1.00 86.62 307 PHE A CA 1
ATOM 2456 C C . PHE A 1 307 ? -4.084 0.175 17.572 1.00 86.62 307 PHE A C 1
ATOM 2458 O O . PHE A 1 307 ? -5.050 0.897 17.816 1.00 86.62 307 PHE A O 1
ATOM 2465 N N . ARG A 1 308 ? -2.897 0.331 18.168 1.00 89.94 308 ARG A N 1
ATOM 2466 C CA . ARG A 1 308 ? -2.621 1.339 19.199 1.00 89.94 308 ARG A CA 1
ATOM 2467 C C . ARG A 1 308 ? -1.571 2.332 18.732 1.00 89.94 308 ARG A C 1
ATOM 2469 O O . ARG A 1 308 ? -0.534 1.934 18.214 1.00 89.94 308 ARG A O 1
ATOM 2476 N N . THR A 1 309 ? -1.804 3.611 18.999 1.00 89.25 309 THR A N 1
ATOM 2477 C CA . THR A 1 309 ? -0.794 4.665 18.871 1.00 89.25 309 THR A CA 1
ATOM 2478 C C . THR A 1 309 ? -0.722 5.488 20.145 1.00 89.25 309 THR A C 1
ATOM 2480 O O . THR A 1 309 ? -1.716 5.643 20.855 1.00 89.25 309 THR A O 1
ATOM 2483 N N . TYR A 1 310 ? 0.473 5.987 20.438 1.00 91.75 310 TYR A N 1
ATOM 2484 C CA . TYR A 1 310 ? 0.759 6.843 21.578 1.00 91.75 310 TYR A CA 1
ATOM 2485 C C . TYR A 1 310 ? 1.760 7.918 21.164 1.00 91.75 310 TYR A C 1
ATOM 2487 O O . TYR A 1 310 ? 2.669 7.641 20.382 1.00 91.75 310 TYR A O 1
ATOM 2495 N N . SER A 1 311 ? 1.600 9.118 21.708 1.00 88.06 311 SER A N 1
ATOM 2496 C CA . SER A 1 311 ? 2.611 10.173 21.681 1.00 88.06 311 SER A CA 1
ATOM 2497 C C . SER A 1 311 ? 2.497 11.011 22.955 1.00 88.06 311 SER A C 1
ATOM 2499 O O . SER A 1 311 ? 1.389 11.208 23.459 1.00 88.06 311 SER A O 1
ATOM 2501 N N . GLY A 1 312 ? 3.628 11.471 23.490 1.00 85.62 312 GLY A N 1
ATOM 2502 C CA . GLY A 1 312 ? 3.740 12.266 24.708 1.00 85.62 312 GLY A CA 1
ATOM 2503 C C . GLY A 1 312 ? 5.069 12.012 25.431 1.00 85.62 312 GLY A C 1
ATOM 2504 O O . GLY A 1 312 ? 5.360 10.872 25.807 1.00 85.62 312 GLY A O 1
ATOM 2505 N N . ASP A 1 313 ? 5.825 13.073 25.717 1.00 76.50 313 ASP A N 1
ATOM 2506 C CA . ASP A 1 313 ? 7.097 13.020 26.460 1.00 76.50 313 ASP A CA 1
ATOM 2507 C C . ASP A 1 313 ? 7.083 13.805 27.782 1.00 76.50 313 ASP A C 1
ATOM 2509 O O . ASP A 1 313 ? 8.126 13.956 28.418 1.00 76.50 313 ASP A O 1
ATOM 2513 N N . GLN A 1 314 ? 5.917 14.306 28.220 1.00 73.94 314 GLN A N 1
ATOM 2514 C CA . GLN A 1 314 ? 5.754 15.147 29.424 1.00 73.94 314 GLN A CA 1
ATOM 2515 C C . GLN A 1 314 ? 6.629 16.419 29.422 1.00 73.94 314 GLN A C 1
ATOM 2517 O O . GLN A 1 314 ? 6.728 17.125 30.433 1.00 73.94 314 GLN A O 1
ATOM 2522 N N . SER A 1 315 ? 7.248 16.745 28.287 1.00 77.56 315 SER A N 1
ATOM 2523 C CA . SER A 1 315 ? 8.063 17.931 28.094 1.00 77.56 315 SER A CA 1
ATOM 2524 C C . SER A 1 315 ? 7.234 19.032 27.425 1.00 77.56 315 SER A C 1
ATOM 2526 O O . SER A 1 315 ? 6.133 18.815 26.925 1.00 77.56 315 SER A O 1
ATOM 2528 N N . ASN A 1 316 ? 7.736 20.266 27.411 1.00 77.62 316 ASN A N 1
ATOM 2529 C CA . ASN A 1 316 ? 7.063 21.374 26.717 1.00 77.62 316 ASN A CA 1
ATOM 2530 C C . ASN A 1 316 ? 7.212 21.308 25.181 1.00 77.62 316 ASN A C 1
ATOM 2532 O O . ASN A 1 316 ? 7.039 22.323 24.509 1.00 77.62 316 ASN A O 1
ATOM 2536 N N . ARG A 1 317 ? 7.575 20.154 24.613 1.00 82.31 317 ARG A N 1
ATOM 2537 C CA . ARG A 1 317 ? 7.761 19.984 23.171 1.00 82.31 317 ARG A CA 1
ATOM 2538 C C . ARG A 1 317 ? 6.466 19.561 22.485 1.00 82.31 317 ARG A C 1
ATOM 2540 O O . ARG A 1 317 ? 5.497 19.140 23.112 1.00 82.31 317 ARG A O 1
ATOM 2547 N N . HIS A 1 318 ? 6.468 19.740 21.172 1.00 83.56 318 HIS A N 1
ATOM 2548 C CA . HIS A 1 318 ? 5.459 19.196 20.281 1.00 83.56 318 HIS A CA 1
ATOM 2549 C C . HIS A 1 318 ? 5.873 17.784 19.883 1.00 83.56 318 HIS A C 1
ATOM 2551 O O . HIS A 1 318 ? 6.993 17.597 19.406 1.00 83.56 318 HIS A O 1
ATOM 2557 N N . GLU A 1 319 ? 4.973 16.818 20.028 1.00 85.19 319 GLU A N 1
ATOM 2558 C CA . GLU A 1 319 ? 5.208 15.451 19.576 1.00 85.19 319 GLU A CA 1
ATOM 2559 C C . GLU A 1 319 ? 4.106 14.982 18.643 1.00 85.19 319 GLU A C 1
ATOM 2561 O O . GLU A 1 319 ? 2.938 15.314 18.828 1.00 85.19 319 GLU A O 1
ATOM 2566 N N . THR A 1 320 ? 4.483 14.203 17.630 1.00 85.06 320 THR A N 1
ATOM 2567 C CA . THR A 1 320 ? 3.537 13.619 16.677 1.00 85.06 320 THR A CA 1
ATOM 2568 C C . THR A 1 320 ? 3.434 12.117 16.900 1.00 85.06 320 THR A C 1
ATOM 2570 O O . THR A 1 320 ? 4.448 11.423 16.961 1.00 85.06 320 THR A O 1
ATOM 2573 N N . GLY A 1 321 ? 2.208 11.610 16.961 1.00 81.44 321 GLY A N 1
ATOM 2574 C CA . GLY A 1 321 ? 1.893 10.191 16.869 1.00 81.44 321 GLY A CA 1
ATOM 2575 C C . GLY A 1 321 ? 1.070 9.905 15.621 1.00 81.44 321 GLY A C 1
ATOM 2576 O O . GLY A 1 321 ? 0.419 10.789 15.067 1.00 81.44 321 GLY A O 1
ATOM 2577 N N . GLY A 1 322 ? 1.084 8.662 15.157 1.00 87.06 322 GLY A N 1
ATOM 2578 C CA . GLY A 1 322 ? 0.301 8.268 13.995 1.00 87.06 322 GLY A CA 1
ATOM 2579 C C . GLY A 1 322 ? 0.634 6.870 13.512 1.00 87.06 322 GLY A C 1
ATOM 2580 O O . GLY A 1 322 ? 1.590 6.247 13.975 1.00 87.06 322 GLY A O 1
ATOM 2581 N N . ALA A 1 323 ? -0.175 6.375 12.587 1.00 75.19 323 ALA A N 1
ATOM 2582 C CA . ALA A 1 323 ? 0.069 5.118 11.900 1.00 75.19 323 ALA A CA 1
ATOM 2583 C C . ALA A 1 323 ? -0.646 5.099 10.550 1.00 75.19 323 ALA A C 1
ATOM 2585 O O . ALA A 1 323 ? -1.533 5.903 10.267 1.00 75.19 323 ALA A O 1
ATOM 2586 N N . THR A 1 324 ? -0.253 4.146 9.712 1.00 80.00 324 THR A N 1
ATOM 2587 C CA . THR A 1 324 ? -0.985 3.766 8.505 1.00 80.00 324 THR A CA 1
ATOM 2588 C C . THR A 1 324 ? -1.140 2.256 8.509 1.00 80.00 324 THR A C 1
ATOM 2590 O O . THR A 1 324 ? -0.161 1.540 8.720 1.00 80.00 324 THR A O 1
ATOM 2593 N N . ILE A 1 325 ? -2.360 1.769 8.299 1.00 67.06 325 ILE A N 1
ATOM 2594 C CA . ILE A 1 325 ? -2.653 0.339 8.246 1.00 67.06 325 ILE A CA 1
ATOM 2595 C C . ILE A 1 325 ? -3.496 -0.005 7.021 1.00 67.06 325 ILE A C 1
ATOM 2597 O O . ILE A 1 325 ? -4.339 0.777 6.590 1.00 67.06 325 ILE A O 1
ATOM 2601 N N . ASN A 1 326 ? -3.311 -1.220 6.514 1.00 77.12 326 ASN A N 1
ATOM 2602 C CA . ASN A 1 326 ? -4.170 -1.798 5.487 1.00 77.12 326 ASN A CA 1
ATOM 2603 C C . ASN A 1 326 ? -5.157 -2.755 6.160 1.00 77.12 326 ASN A C 1
ATOM 2605 O O . ASN A 1 326 ? -4.744 -3.743 6.771 1.00 77.12 326 ASN A O 1
ATOM 2609 N N . LEU A 1 327 ? -6.454 -2.476 6.057 1.00 75.81 327 LEU A N 1
ATOM 2610 C CA . LEU A 1 327 ? -7.511 -3.219 6.736 1.00 75.81 327 LEU A CA 1
ATOM 2611 C C . LEU A 1 327 ? -8.592 -3.640 5.739 1.00 75.81 327 LEU A C 1
ATOM 2613 O O . LEU A 1 327 ? -9.154 -2.808 5.034 1.00 75.81 327 LEU A O 1
ATOM 2617 N N . ARG A 1 328 ? -8.918 -4.938 5.695 1.00 77.88 328 ARG A N 1
ATOM 2618 C CA . ARG A 1 328 ? -10.074 -5.414 4.923 1.00 77.88 328 ARG A CA 1
ATOM 2619 C C . ARG A 1 328 ? -11.357 -5.121 5.687 1.00 77.88 328 ARG A C 1
ATOM 2621 O O . ARG A 1 328 ? -11.524 -5.672 6.776 1.00 77.88 328 ARG A O 1
ATOM 2628 N N . LEU A 1 329 ? -12.247 -4.324 5.113 1.00 85.56 329 LEU A N 1
ATOM 2629 C CA . LEU A 1 329 ? -13.574 -4.002 5.630 1.00 85.56 329 LEU A CA 1
ATOM 2630 C C . LEU A 1 329 ? -14.643 -4.669 4.760 1.00 85.56 329 LEU A C 1
ATOM 2632 O O . LEU A 1 329 ? -14.481 -4.789 3.550 1.00 85.56 329 LEU A O 1
ATOM 2636 N N . ASN A 1 330 ? -15.725 -5.128 5.371 1.00 89.25 330 ASN A N 1
ATOM 2637 C CA . ASN A 1 330 ? -16.941 -5.496 4.651 1.00 89.25 330 ASN A CA 1
ATOM 2638 C C . ASN A 1 330 ? -17.838 -4.262 4.510 1.00 89.25 330 ASN A C 1
ATOM 2640 O O . ASN A 1 330 ? -17.720 -3.328 5.303 1.00 89.25 330 ASN A O 1
ATOM 2644 N N . THR A 1 331 ? -18.768 -4.275 3.552 1.00 92.12 331 THR A N 1
ATOM 2645 C CA . THR A 1 331 ? -19.818 -3.249 3.473 1.00 92.12 331 THR A CA 1
ATOM 2646 C C . THR A 1 331 ? -20.512 -3.110 4.828 1.00 92.12 331 THR A C 1
ATOM 2648 O O . THR A 1 331 ? -20.960 -4.101 5.404 1.00 92.12 331 THR A O 1
ATOM 2651 N N . GLY A 1 332 ? -20.597 -1.882 5.336 1.00 93.62 332 GLY A N 1
ATOM 2652 C CA . GLY A 1 332 ? -21.205 -1.559 6.625 1.00 93.62 332 GLY A CA 1
ATOM 2653 C C . GLY A 1 332 ? -20.281 -1.692 7.839 1.00 93.62 332 GLY A C 1
ATOM 2654 O O . GLY A 1 332 ? -20.694 -1.312 8.936 1.00 93.62 332 GLY A O 1
ATOM 2655 N N . ASP A 1 333 ? -19.044 -2.178 7.679 1.00 97.69 333 ASP A N 1
ATOM 2656 C CA . ASP A 1 333 ? -18.073 -2.170 8.775 1.00 97.69 333 ASP A CA 1
ATOM 2657 C C . ASP A 1 333 ? -17.765 -0.739 9.212 1.00 97.69 333 ASP A C 1
ATOM 2659 O O . ASP A 1 333 ? -17.572 0.161 8.393 1.00 97.69 333 ASP A O 1
ATOM 2663 N N . LYS A 1 334 ? -17.672 -0.549 10.525 1.00 98.44 334 LYS A N 1
ATOM 2664 C CA . LYS A 1 334 ? -17.413 0.740 11.156 1.00 98.44 334 LYS A CA 1
ATOM 2665 C C . LYS A 1 334 ? -15.990 0.805 11.667 1.00 98.44 334 LYS A C 1
ATOM 2667 O O . LYS A 1 334 ? -15.549 -0.100 12.379 1.00 98.44 334 LYS A O 1
ATOM 2672 N N . VAL A 1 335 ? -15.307 1.893 11.346 1.00 98.25 335 VAL A N 1
ATOM 2673 C CA . VAL A 1 335 ? -13.959 2.201 11.803 1.00 98.25 335 VAL A CA 1
ATOM 2674 C C . VAL A 1 335 ? -13.936 3.568 12.461 1.00 98.25 335 VAL A C 1
ATOM 2676 O O . VAL A 1 335 ? -14.499 4.533 11.948 1.00 98.25 335 VAL A O 1
ATOM 2679 N N . GLU A 1 336 ? -13.266 3.651 13.601 1.00 98.38 336 GLU A N 1
ATOM 2680 C CA . GLU A 1 336 ? -13.160 4.881 14.376 1.00 98.38 336 GLU A CA 1
ATOM 2681 C C . GLU A 1 336 ? -11.876 4.907 15.208 1.00 98.38 336 GLU A C 1
ATOM 2683 O O . GLU A 1 336 ? -11.336 3.860 15.572 1.00 98.38 336 GLU A O 1
ATOM 2688 N N . LEU A 1 337 ? -11.400 6.110 15.527 1.00 98.31 337 LEU A N 1
ATOM 2689 C CA . LEU A 1 337 ? -10.337 6.314 16.506 1.00 98.31 337 LEU A CA 1
ATOM 2690 C C . LEU A 1 337 ? -10.959 6.649 17.854 1.00 98.31 337 LEU A C 1
ATOM 2692 O O . LEU A 1 337 ? -11.811 7.533 17.948 1.00 98.31 337 LEU A O 1
ATOM 2696 N N . ARG A 1 338 ? -10.513 5.959 18.901 1.00 98.19 338 ARG A N 1
ATOM 2697 C CA . ARG A 1 338 ? -10.936 6.208 20.278 1.00 98.19 338 ARG A CA 1
ATOM 2698 C C . ARG A 1 338 ? -9.755 6.625 21.137 1.00 98.19 338 ARG A C 1
ATOM 2700 O O . ARG A 1 338 ? -8.642 6.137 20.934 1.00 98.19 338 ARG A O 1
ATOM 2707 N N . SER A 1 339 ? -10.009 7.478 22.126 1.00 97.19 339 SER A N 1
ATOM 2708 C CA . SER A 1 339 ? -9.032 7.725 23.185 1.00 97.19 339 SER A CA 1
ATOM 2709 C C . SER A 1 339 ? -8.840 6.452 24.009 1.00 97.19 339 SER A C 1
ATOM 2711 O O . SER A 1 339 ? -9.805 5.877 24.511 1.00 97.19 339 SER A O 1
ATOM 2713 N N . GLY A 1 340 ? -7.602 5.997 24.156 1.00 93.56 340 GLY A N 1
ATOM 2714 C CA . GLY A 1 340 ? -7.256 4.815 24.943 1.00 93.56 340 GLY A CA 1
ATOM 2715 C C . GLY A 1 340 ? -7.269 5.054 26.452 1.00 93.56 340 GLY A C 1
ATOM 2716 O O . GLY A 1 340 ? -7.443 4.115 27.225 1.00 93.56 340 GLY A O 1
ATOM 2717 N N . THR A 1 341 ? -7.101 6.305 26.878 1.00 92.62 341 THR A N 1
ATOM 2718 C CA . THR A 1 341 ? -6.992 6.706 28.287 1.00 92.62 341 THR A CA 1
ATOM 2719 C C . THR A 1 341 ? -7.838 7.944 28.572 1.00 92.62 341 THR A C 1
ATOM 2721 O O . THR A 1 341 ? -8.357 8.591 27.660 1.00 92.62 341 THR A O 1
ATOM 2724 N N . ASN A 1 342 ? -8.000 8.262 29.858 1.00 92.81 342 ASN A N 1
ATOM 2725 C CA . ASN A 1 342 ? -8.537 9.554 30.277 1.00 92.81 342 ASN A CA 1
ATOM 2726 C C . ASN A 1 342 ? -7.456 10.634 30.145 1.00 92.81 342 ASN A C 1
ATOM 2728 O O . ASN A 1 342 ? -6.289 10.376 30.441 1.00 92.81 342 ASN A O 1
ATOM 2732 N N . GLY A 1 343 ? -7.868 11.840 29.769 1.00 88.00 343 GLY A N 1
ATOM 2733 C CA . GLY A 1 343 ? -6.989 12.980 29.552 1.00 88.00 343 GLY A CA 1
ATOM 2734 C C . GLY A 1 343 ? -6.336 12.989 28.170 1.00 88.00 343 GLY A C 1
ATOM 2735 O O . GLY A 1 343 ? -6.682 12.220 27.274 1.00 88.00 343 GLY A O 1
ATOM 2736 N N . GLY A 1 344 ? -5.387 13.905 28.009 1.00 89.06 344 GLY A N 1
ATOM 2737 C CA . GLY A 1 344 ? -4.624 14.091 26.783 1.00 89.06 344 GLY A CA 1
ATOM 2738 C C . GLY A 1 344 ? -5.083 15.269 25.933 1.00 89.06 344 GLY A C 1
ATOM 2739 O O . GLY A 1 344 ? -6.104 15.898 26.221 1.00 89.06 344 GLY A O 1
ATOM 2740 N N . ASN A 1 345 ? -4.298 15.593 24.904 1.00 91.81 345 ASN A N 1
ATOM 2741 C CA . ASN A 1 345 ? -4.615 16.689 23.998 1.00 91.81 345 ASN A CA 1
ATOM 2742 C C . ASN A 1 345 ? -4.226 16.432 22.541 1.00 91.81 345 ASN A C 1
ATOM 2744 O O . ASN A 1 345 ? -3.209 15.809 22.256 1.00 91.81 345 ASN A O 1
ATOM 2748 N N . LEU A 1 346 ? -5.035 16.955 21.619 1.00 93.25 346 LEU A N 1
ATOM 2749 C CA . LEU A 1 346 ? -4.782 16.897 20.182 1.00 93.25 346 LEU A CA 1
ATOM 2750 C C . LEU A 1 346 ? -4.863 18.299 19.576 1.00 93.25 346 LEU A C 1
ATOM 2752 O O . LEU A 1 346 ? -5.879 18.986 19.711 1.00 93.25 346 LEU A O 1
ATOM 2756 N N . HIS A 1 347 ? -3.807 18.726 18.884 1.00 90.88 347 HIS A N 1
ATOM 2757 C CA . HIS A 1 347 ? -3.788 20.001 18.171 1.00 90.88 347 HIS A CA 1
ATOM 2758 C C . HIS A 1 347 ? -4.416 19.871 16.776 1.00 90.88 347 HIS A C 1
ATOM 2760 O O . HIS A 1 347 ? -4.007 19.016 15.988 1.00 90.88 347 HIS A O 1
ATOM 2766 N N . HIS A 1 348 ? -5.352 20.760 16.431 1.00 86.50 348 HIS A N 1
ATOM 2767 C CA . HIS A 1 348 ? -6.145 20.634 15.204 1.00 86.50 348 HIS A CA 1
ATOM 2768 C C . HIS A 1 348 ? -5.352 20.634 13.887 1.00 86.50 348 HIS A C 1
ATOM 2770 O O . HIS A 1 348 ? -5.588 19.767 13.056 1.00 86.50 348 HIS A O 1
ATOM 2776 N N . LEU A 1 349 ? -4.373 21.536 13.715 1.00 84.12 349 LEU A N 1
ATOM 2777 C CA . LEU A 1 349 ? -3.615 21.678 12.452 1.00 84.12 349 LEU A CA 1
ATOM 2778 C C . LEU A 1 349 ? -2.830 20.429 12.018 1.00 84.12 349 LEU A C 1
ATOM 2780 O O . LEU A 1 349 ? -2.405 20.346 10.872 1.00 84.12 349 LEU A O 1
ATOM 2784 N N . TYR A 1 350 ? -2.592 19.491 12.932 1.00 84.31 350 TYR A N 1
ATOM 2785 C CA . TYR A 1 350 ? -1.700 18.350 12.713 1.00 84.31 350 TYR A CA 1
ATOM 2786 C C . TYR A 1 350 ? -2.374 17.017 13.063 1.00 84.31 350 TYR A C 1
ATOM 2788 O O . TYR A 1 350 ? -1.710 15.979 13.136 1.00 84.31 350 TYR A O 1
ATOM 2796 N N . SER A 1 351 ? -3.690 17.053 13.305 1.00 91.31 351 SER A N 1
ATOM 2797 C CA . SER A 1 351 ? -4.482 15.888 13.684 1.00 91.31 351 SER A CA 1
ATOM 2798 C C . SER A 1 351 ? -5.513 15.573 12.612 1.00 91.31 351 SER A C 1
ATOM 2800 O O . SER A 1 351 ? -6.507 16.285 12.473 1.00 91.31 351 SER A O 1
ATOM 2802 N N . VAL A 1 352 ? -5.272 14.492 11.873 1.00 92.19 352 VAL A N 1
ATOM 2803 C CA . VAL A 1 352 ? -6.083 14.059 10.732 1.00 92.19 352 VAL A CA 1
ATOM 2804 C C . VAL A 1 352 ? -6.380 12.569 10.837 1.00 92.19 352 VAL A C 1
ATOM 2806 O O . VAL A 1 352 ? -5.538 11.785 11.278 1.00 92.19 352 VAL A O 1
ATOM 2809 N N . PHE A 1 353 ? -7.562 12.174 10.378 1.00 97.56 353 PHE A N 1
ATOM 2810 C CA . PHE A 1 353 ? -7.929 10.790 10.129 1.00 97.56 353 PHE A CA 1
ATOM 2811 C C . PHE A 1 353 ? -8.403 10.656 8.687 1.00 97.56 353 PHE A C 1
ATOM 2813 O O . PHE A 1 353 ? -9.264 11.406 8.226 1.00 97.56 353 PHE A O 1
ATOM 2820 N N . SER A 1 354 ? -7.795 9.728 7.959 1.00 90.94 354 SER A N 1
ATOM 2821 C CA . SER A 1 354 ? -8.066 9.500 6.549 1.00 90.94 354 SER A CA 1
ATOM 2822 C C . SER A 1 354 ? -8.204 8.018 6.240 1.00 90.94 354 SER A C 1
ATOM 2824 O O . SER A 1 354 ? -7.653 7.152 6.924 1.00 90.94 354 SER A O 1
ATOM 2826 N N . GLY A 1 355 ? -8.914 7.728 5.160 1.00 89.50 355 GLY A N 1
ATOM 2827 C CA . GLY A 1 355 ? -9.048 6.387 4.630 1.00 89.50 355 GLY A CA 1
ATOM 2828 C C . GLY A 1 355 ? -9.357 6.401 3.148 1.00 89.50 355 GLY A C 1
ATOM 2829 O O . GLY A 1 355 ? -10.096 7.258 2.682 1.00 89.50 355 GLY A O 1
ATOM 2830 N N . ILE A 1 356 ? -8.828 5.434 2.410 1.00 85.38 356 ILE A N 1
ATOM 2831 C CA . ILE A 1 356 ? -9.149 5.223 0.997 1.00 85.38 356 ILE A CA 1
ATOM 2832 C C . ILE A 1 356 ? -9.384 3.737 0.744 1.00 85.38 356 ILE A C 1
ATOM 2834 O O . ILE A 1 356 ? -8.611 2.900 1.217 1.00 85.38 356 ILE A O 1
ATOM 2838 N N . ARG A 1 357 ? -10.458 3.399 0.021 1.00 85.94 357 ARG A N 1
ATOM 2839 C CA . ARG A 1 357 ? -10.653 2.054 -0.528 1.00 85.94 357 ARG A CA 1
ATOM 2840 C C . ARG A 1 357 ? -9.687 1.893 -1.688 1.00 85.94 357 ARG A C 1
ATOM 2842 O O . ARG A 1 357 ? -9.741 2.646 -2.651 1.00 85.94 357 ARG A O 1
ATOM 2849 N N . VAL A 1 358 ? -8.802 0.918 -1.568 1.00 63.66 358 VAL A N 1
ATOM 2850 C CA . VAL A 1 358 ? -7.778 0.622 -2.573 1.00 63.66 358 VAL A CA 1
ATOM 2851 C C . VAL A 1 358 ? -8.277 -0.439 -3.555 1.00 63.66 358 VAL A C 1
ATOM 2853 O O . VAL A 1 358 ? -7.970 -0.369 -4.737 1.00 63.66 358 VAL A O 1
ATOM 2856 N N . PHE A 1 359 ? -9.059 -1.404 -3.058 1.00 55.53 359 PHE A N 1
ATOM 2857 C CA . PHE A 1 359 ? -9.617 -2.553 -3.788 1.00 55.53 359 PHE A CA 1
ATOM 2858 C C . PHE A 1 359 ? -10.969 -2.893 -3.162 1.00 55.53 359 PHE A C 1
ATOM 2860 O O . PHE A 1 359 ? -11.119 -2.624 -1.963 1.00 55.53 359 PHE A O 1
ATOM 2867 N N . GLY A 1 360 ? -11.890 -3.594 -3.830 1.00 42.59 360 GLY A N 1
ATOM 2868 C CA . GLY A 1 360 ? -12.875 -4.301 -3.011 1.00 42.59 360 GLY A CA 1
ATOM 2869 C C . GLY A 1 360 ? -13.782 -5.316 -3.623 1.00 42.59 360 GLY A C 1
ATOM 2870 O O . GLY A 1 360 ? -13.202 -6.372 -3.930 1.00 42.59 360 GLY A O 1
#

Radius of gyration: 25.18 Å; Cα contacts (8 Å, |Δi|>4): 699; chains: 1; bounding box: 68×63×60 Å

Secondary structure (DSSP, 8-state):
--SS-GGGTT--SSPPPTT----S-TTS--HHHHHHTTTB--EEEEE--S--SSGGGSTGGGT-SEEEEESSS---TTT-EETTEE-EEEEE-------SEEEEE-SS---GGGT---TTSS--TTSSSHHHH---EEEEESSS-SSSS----S---TTHHHHHHHHSSS--SS---B---S------------------------------------------------S--EEEEE--SSEEESPPTTPBP---EEEEEETT-EETTTTEEE-SS-EEEEEEEEEEE-TT--EEEEEEETTEEEEEEEE--SSSS-EEEEEEEEEEE-TT-EEEEEESSS--EEEGGG-EEEEEEEE-

InterPro domains:
  IPR000917 Sulfatase, N-terminal [PF00884] (1-83)
  IPR001073 C1q domain [PF00386] (234-355)
  IPR001073 C1q domain [PR00007] (246-272)
  IPR001073 C1q domain [PR00007] (273-292)
  IPR001073 C1q domain [PR00007] (319-340)
  IPR001073 C1q domain [PR00007] (349-359)
  IPR001073 C1q domain [PS50871] (228-360)
  IPR001073 C1q domain [SM00110] (228-360)
  IPR008983 Tumour necrosis factor-like domain superfamily [G3DSA:2.60.120.40] (228-360)
  IPR008983 Tumour necrosis factor-like domain superfamily [SSF49842] (233-359)
  IPR017850 Alkaline-phosphatase-like, core domain superfamily [G3DSA:3.40.720.10] (1-86)
  IPR017850 Alkaline-phosphatase-like, core domain superfamily [G3DSA:3.40.720.10] (106-154)
  IPR017850 Alkaline-phosphatase-like, core domain superfamily [SSF53649] (1-147)
  IPR047115 Arylsulfatase B [PTHR10342] (1-97)

Foldseek 3Di:
DQLDDCVVQVRPDDFDAPPDQAARDPVGQDLLQLVVVVQKAFEEEEEARRGDPDVCRDPCVRRHQWYWYFHHPDADPPQCHDDPDRGTDGGHPDDFFDAQWAKDKDPWAADVVVPGDQPPWPDGDPDPTCNTAPIDIDTDHPPPPPDPPDDDPDDDHPSCQSVVPNVDVDDDHGGIDRDDPDDDDDDDDDDDDDDDDDDDDDDDDDDDDDDDDDDDDDDDDDPPPDPPQPPWFKWKAFAPADKDKFAAAFQFDQRQGTDDGRSNQADNVRQKGFAQAWAKKKKKKKWKFAQQFKFWKFKDKPNHTDDIKIDGDRDRDITMIMDIDIDTDHHGIMITIGTNHGIGMTHGVTTMIMMIGRHD

Nearest PDB structures (foldseek):
  4oum-assembly1_A  TM=9.188E-01  e=2.026E-11  Homo sapiens
  2wnv-assembly1_B  TM=8.907E-01  e=2.975E-11  Homo sapiens
  2jg8-assembly1_B  TM=8.891E-01  e=9.945E-11  Homo sapiens
  5hkj-assembly1_A  TM=8.557E-01  e=5.455E-09  Homo sapiens
  5hzf-assembly1_A  TM=8.558E-01  e=1.926E-08  Homo sapiens

Sequence (360 aa):
MTGRYPHKVGLQHKTISATQPNYVPLQFDLLPKKLKEQNYTTHMIGKWHLGFCNTSLTPTERGFDSFFGFYNGGEDYYNQEIGLYRDFRWDLNRYDLEASSYNSYSTNGGQPNKGGNNYPLRGTKGTYWEGGTRVPGFIYSKTELSQTGYTSDKPHADRTQQKFCLHQNGFVLYTCSKTNTEAVRNTYCLRTDRIRITNFSLPTFLHVDSTYLLTSRVMTTALATLPVSSENIAFSAQLKKGVLTDMKAGQTIKFDDVITNEGNGYSKESGIFTAPLGGMYTLSWSFLTYNKGHAHLFLYRNGNEVFRTYSGDQSNRHETGGATINLRLNTGDKVELRSGTNGGNLHHLYSVFSGIRVFG

Mean predicted aligned error: 18.46 Å

Solvent-accessible surface area (backbone atoms only — not comparable to full-atom values): 21299 Å² total; per-residue (Å²): 104,65,46,61,59,45,69,81,60,78,51,65,73,75,75,68,52,90,90,45,90,48,54,67,52,83,91,57,67,29,43,43,36,60,39,41,78,70,60,33,52,30,42,47,76,44,76,61,50,52,30,62,84,44,72,76,47,30,63,54,63,48,34,24,52,26,36,42,32,30,55,46,83,67,60,42,92,85,81,34,30,52,90,96,41,74,48,71,45,77,49,77,55,93,77,89,57,43,61,84,39,50,44,52,67,55,96,46,19,33,42,60,98,78,78,30,75,36,83,95,39,55,59,26,49,92,39,92,38,53,5,9,67,55,51,70,69,56,81,51,50,87,86,78,46,94,68,78,99,74,85,77,87,70,91,79,55,80,46,50,47,52,59,47,39,72,72,38,104,58,59,48,62,54,55,49,36,72,82,72,92,71,90,83,80,87,86,82,89,84,91,81,86,88,84,89,84,80,88,86,77,87,87,83,89,85,88,87,86,84,91,87,81,89,85,89,80,91,79,91,73,78,93,66,84,68,75,83,72,54,89,58,32,33,33,31,20,21,35,51,93,56,68,54,59,73,38,44,54,68,38,63,49,51,33,55,38,72,78,44,50,43,53,66,27,58,37,48,92,66,23,36,34,32,31,76,55,41,23,37,27,44,36,36,37,38,31,25,19,48,74,40,23,26,40,37,48,26,37,28,48,75,89,40,81,75,48,83,35,62,32,57,82,69,39,83,52,78,36,73,25,60,55,74,48,82,45,81,42,48,57,67,39,36,37,35,41,21,26,66,40,69,44,36,31,37,36,19,98,53,21,38,46,34,36,33,56,73,30,90